Protein AF-D7G2K0-F1 (afdb_monomer_lite)

pLDDT: mean 70.51, std 26.46, range [22.78, 97.12]

Sequence (203 aa):
MRWGLVPSFTKKGDKPDFFRMFNARSETAAEKPSFRRLVGRRHGVVAFTGFYEWKRDEKGERQPYYFHYADDRPLLFAVLYDTWQQGGDAIQGYGNGGGGKAGSSTSSSGGGGIGDGKAVPTTGGRGGHADLAGEGEGGLRGQAALLEREVEEEDRGGSLMFSYAVLTTKAAPRLEWLHERMPVILRGAQDAAAWMRCKGQEV

Organism: Ectocarpus siliculosus (NCBI:txid2880)

Foldseek 3Di:
DAQAADAQPPDAPDDHDSQVGNADEPVCQCPDPRRVVQQQPFKKKKWALWKWAWFQDPVRDTDIWIKHWPVSGTWIFIKGKDKYFHDDPDDDDDDDDDDDDDDDDDDDDDDDDDDQTDIDIDDDDDDDDDDDPDDDGMDTHGDIDMDDDDDPDDDPDGDMDMYIHTYKYADDPVCVNRDRIDTPTQRDDVSNVVRNPRRGPDD

Radius of gyration: 19.79 Å; chains: 1; bounding box: 57×42×52 Å

Structure (mmCIF, N/CA/C/O backbone):
data_AF-D7G2K0-F1
#
_entry.id   AF-D7G2K0-F1
#
loop_
_atom_site.group_PDB
_atom_site.id
_atom_site.type_symbol
_atom_site.label_atom_id
_atom_site.label_alt_id
_atom_site.label_comp_id
_atom_site.label_asym_id
_atom_site.label_entity_id
_atom_site.label_seq_id
_atom_site.pdbx_PDB_ins_code
_atom_site.Cartn_x
_atom_site.Cartn_y
_atom_site.Cartn_z
_atom_site.occupancy
_atom_site.B_iso_or_equiv
_atom_site.auth_seq_id
_atom_site.auth_comp_id
_atom_site.auth_asym_id
_atom_site.auth_atom_id
_atom_site.pdbx_PDB_model_num
ATOM 1 N N . MET A 1 1 ? -13.724 3.395 -0.232 1.00 77.12 1 MET A N 1
ATOM 2 C CA . MET A 1 1 ? -12.679 3.698 0.774 1.00 77.12 1 MET A CA 1
ATOM 3 C C . MET A 1 1 ? -11.714 4.750 0.255 1.00 77.12 1 MET A C 1
ATOM 5 O O . MET A 1 1 ? -11.610 4.924 -0.952 1.00 77.12 1 MET A O 1
ATOM 9 N N . ARG A 1 2 ? -10.999 5.427 1.152 1.00 87.00 2 ARG A N 1
ATOM 10 C CA . ARG A 1 2 ? -9.992 6.447 0.851 1.00 87.00 2 ARG A CA 1
ATOM 11 C C . ARG A 1 2 ? -8.577 5.856 0.884 1.00 87.00 2 ARG A C 1
ATOM 13 O O . ARG A 1 2 ? -8.193 5.255 1.882 1.00 87.00 2 ARG A O 1
ATOM 20 N N . TRP A 1 3 ? -7.788 6.072 -0.168 1.00 90.25 3 TRP A N 1
ATOM 21 C CA . TRP A 1 3 ? -6.349 5.794 -0.131 1.00 90.25 3 TRP A CA 1
ATOM 22 C C . TRP A 1 3 ? -5.627 6.924 0.613 1.00 90.25 3 TRP A C 1
ATOM 24 O O . TRP A 1 3 ? -5.816 8.098 0.286 1.00 90.25 3 TRP A O 1
ATOM 34 N N . GLY A 1 4 ? -4.859 6.568 1.642 1.00 92.31 4 GLY A N 1
ATOM 35 C CA . GLY A 1 4 ? -4.381 7.497 2.663 1.00 92.31 4 GLY A CA 1
ATOM 36 C C . GLY A 1 4 ? -5.098 7.223 3.977 1.00 92.31 4 GLY A C 1
ATOM 37 O O . GLY A 1 4 ? -6.224 7.677 4.171 1.00 92.31 4 GLY A O 1
ATOM 38 N N . LEU A 1 5 ? -4.466 6.446 4.856 1.00 92.44 5 LEU A N 1
ATOM 39 C CA . LEU A 1 5 ? -5.053 6.012 6.120 1.00 92.44 5 LEU A CA 1
ATOM 40 C C . LEU A 1 5 ? -5.333 7.209 7.039 1.00 92.44 5 LEU A C 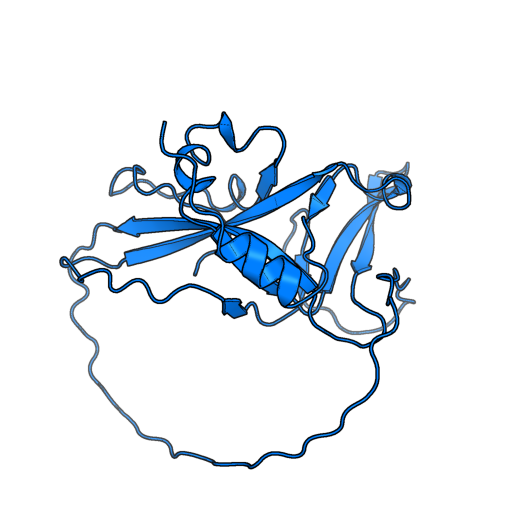1
ATOM 42 O O . LEU A 1 5 ? -4.437 7.996 7.331 1.00 92.44 5 LEU A O 1
ATOM 46 N N . VAL A 1 6 ? -6.551 7.278 7.564 1.00 92.50 6 VAL A N 1
ATOM 47 C CA . VAL A 1 6 ? -6.954 8.167 8.653 1.00 92.50 6 VAL A CA 1
ATOM 48 C C . VAL A 1 6 ? -7.145 7.314 9.901 1.00 92.50 6 VAL A C 1
ATOM 50 O O . VAL A 1 6 ? -8.092 6.528 9.957 1.00 92.50 6 VAL A O 1
ATOM 53 N N . PRO A 1 7 ? -6.271 7.439 10.913 1.00 92.44 7 PRO A N 1
ATOM 54 C CA . PRO A 1 7 ? -6.453 6.705 12.151 1.00 92.44 7 PRO A CA 1
ATOM 55 C C . PRO A 1 7 ? -7.788 7.049 12.816 1.00 92.44 7 PRO A C 1
ATOM 57 O O . PRO A 1 7 ? -8.119 8.224 12.960 1.00 92.44 7 PRO A O 1
ATOM 60 N N . SER A 1 8 ? -8.506 6.045 13.313 1.00 91.25 8 SER A N 1
ATOM 61 C CA . SER A 1 8 ? -9.757 6.191 14.073 1.00 91.25 8 SER A CA 1
ATOM 62 C C . SER A 1 8 ? -9.673 7.147 15.274 1.00 91.25 8 SER A C 1
ATOM 64 O O . SER A 1 8 ? -10.690 7.692 15.691 1.00 91.25 8 SER A O 1
ATOM 66 N N . PHE A 1 9 ? -8.472 7.384 15.815 1.00 90.38 9 PHE A N 1
ATOM 67 C CA . PHE A 1 9 ? -8.223 8.324 16.914 1.00 90.38 9 PHE A CA 1
ATOM 68 C C . PHE A 1 9 ? -7.933 9.768 16.458 1.00 90.38 9 PHE A C 1
ATOM 70 O O . PHE A 1 9 ? -7.666 10.627 17.297 1.00 90.38 9 PHE A O 1
ATOM 77 N N . THR A 1 10 ? -7.953 10.050 15.151 1.00 90.50 10 THR A N 1
ATOM 78 C CA . THR A 1 10 ? -7.872 11.419 14.613 1.00 90.50 10 THR A CA 1
ATOM 79 C C . THR A 1 10 ? -9.010 12.259 15.196 1.00 90.50 10 THR A C 1
ATOM 81 O O . THR A 1 10 ? -10.153 11.794 15.256 1.00 90.50 10 THR A O 1
ATOM 84 N N . LYS A 1 11 ? -8.733 13.486 15.658 1.00 87.19 11 LYS A N 1
ATOM 85 C CA . LYS A 1 11 ? -9.762 14.303 16.314 1.00 87.19 11 LYS A CA 1
ATOM 86 C C . LYS A 1 11 ? -10.817 14.744 15.304 1.00 87.19 11 LYS A C 1
ATOM 88 O O . LYS A 1 11 ? -10.515 15.062 14.155 1.00 87.19 11 LYS A O 1
ATOM 93 N N . LYS A 1 12 ? -12.070 14.807 15.754 1.00 78.56 12 LYS A N 1
ATOM 94 C CA . LYS A 1 12 ? -13.167 15.375 14.963 1.00 78.56 12 LYS A CA 1
ATOM 95 C C . LYS A 1 12 ? -12.861 16.858 14.710 1.00 78.56 12 LYS A C 1
ATOM 97 O O . LYS A 1 12 ? -12.678 17.605 15.665 1.00 78.56 12 LYS A O 1
ATOM 102 N N . GLY A 1 13 ? -12.770 17.254 13.440 1.00 75.25 13 GLY A N 1
ATOM 103 C CA . GLY A 1 13 ? -12.427 18.618 13.014 1.00 75.25 13 GLY A CA 1
ATOM 104 C C . GLY A 1 13 ? -11.010 18.784 12.452 1.00 75.25 13 GLY A C 1
ATOM 105 O O . GLY A 1 13 ? -10.765 19.754 11.734 1.00 75.25 13 GLY A O 1
ATOM 106 N N . ASP A 1 14 ? -10.102 17.832 12.690 1.00 81.75 14 ASP A N 1
ATOM 107 C CA . ASP A 1 14 ? -8.798 17.834 12.022 1.00 81.75 14 ASP A CA 1
ATOM 108 C C . ASP A 1 14 ? -8.985 17.550 10.524 1.00 81.75 14 ASP A C 1
ATOM 110 O O . ASP A 1 14 ? -9.794 16.703 10.136 1.00 81.75 14 ASP A O 1
ATOM 114 N N . LYS A 1 15 ? -8.221 18.240 9.668 1.00 80.88 15 LYS A N 1
ATOM 115 C CA . LYS A 1 15 ? -8.120 17.910 8.239 1.00 80.88 15 LYS A CA 1
ATOM 116 C C . LYS A 1 15 ? -7.078 16.796 8.072 1.00 80.88 15 LYS A C 1
ATOM 118 O O . LYS A 1 15 ? -5.896 17.076 8.276 1.00 80.88 15 LYS A O 1
ATOM 123 N N . PRO A 1 16 ? -7.464 15.556 7.718 1.00 79.75 16 PRO A N 1
ATOM 124 C CA . PRO A 1 16 ? -6.505 14.465 7.607 1.00 79.75 16 P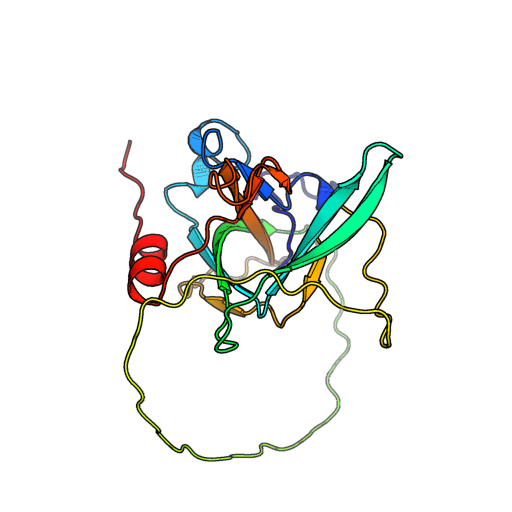RO A CA 1
ATOM 125 C C . PRO A 1 16 ? -5.555 14.677 6.423 1.00 79.75 16 PRO A C 1
ATOM 127 O O . PRO A 1 16 ? -5.984 15.031 5.324 1.00 79.75 16 PRO A O 1
ATOM 130 N N . ASP A 1 17 ? -4.266 14.419 6.637 1.00 79.94 17 ASP A N 1
ATOM 131 C CA . ASP A 1 17 ? -3.256 14.443 5.578 1.00 79.94 17 ASP A CA 1
ATOM 132 C C . ASP A 1 17 ? -3.124 13.056 4.934 1.00 79.94 17 ASP A C 1
ATOM 134 O O . ASP A 1 17 ? -2.347 12.196 5.361 1.00 79.94 17 ASP A O 1
ATOM 138 N N . PHE A 1 18 ? -3.910 12.840 3.882 1.00 76.56 18 PHE A N 1
ATOM 139 C CA . PHE A 1 18 ? -3.951 11.575 3.149 1.00 76.56 18 PHE A CA 1
ATOM 140 C C . PHE A 1 18 ? -2.627 11.253 2.434 1.00 76.56 18 PHE A C 1
ATOM 142 O O . PHE A 1 18 ? -2.297 10.078 2.261 1.00 76.56 18 PHE A O 1
ATOM 149 N N . PHE A 1 19 ? -1.844 12.272 2.060 1.00 73.69 19 PHE A N 1
ATOM 150 C CA . PHE A 1 19 ? -0.580 12.106 1.335 1.00 73.69 19 PHE A CA 1
ATOM 151 C C . PHE A 1 19 ? 0.556 11.622 2.230 1.00 73.69 19 PHE A C 1
ATOM 153 O O . PHE A 1 19 ? 1.543 11.092 1.739 1.00 73.69 19 PHE A O 1
ATOM 160 N N . ARG A 1 20 ? 0.446 11.743 3.552 1.00 78.06 20 ARG A N 1
ATOM 161 C CA . ARG A 1 20 ? 1.465 11.179 4.451 1.00 78.06 20 ARG A CA 1
ATOM 162 C C . ARG A 1 20 ? 1.234 9.713 4.785 1.00 78.06 20 ARG A C 1
ATOM 164 O O . ARG A 1 20 ? 2.132 9.065 5.320 1.00 78.06 20 ARG A O 1
ATOM 171 N N . MET A 1 21 ? 0.042 9.191 4.504 1.00 84.69 21 MET A N 1
ATOM 172 C CA . MET A 1 21 ? -0.414 7.904 5.039 1.00 84.69 21 MET A CA 1
ATOM 173 C C . MET A 1 21 ? -0.948 6.951 3.965 1.00 84.69 21 MET A C 1
ATOM 175 O O . MET A 1 21 ? -1.664 6.005 4.282 1.00 84.69 21 MET A O 1
ATOM 179 N N . PHE A 1 22 ? -0.596 7.164 2.695 1.00 90.12 22 PHE A N 1
ATOM 180 C CA . PHE A 1 22 ? -0.977 6.258 1.604 1.00 90.12 22 PHE A CA 1
ATOM 181 C C . PHE A 1 22 ? -0.178 4.943 1.605 1.00 90.12 22 PHE A C 1
ATOM 183 O O . PHE A 1 22 ? -0.685 3.931 1.118 1.00 90.12 22 PHE A O 1
ATOM 190 N N . ASN A 1 23 ? 1.018 4.931 2.212 1.00 94.38 23 ASN A N 1
ATOM 191 C CA . ASN A 1 23 ? 1.883 3.758 2.353 1.00 94.38 23 ASN A CA 1
ATOM 192 C C . ASN A 1 23 ? 2.266 3.483 3.818 1.00 94.38 23 ASN A C 1
ATOM 194 O O . ASN A 1 23 ? 2.516 4.401 4.601 1.00 94.38 23 ASN A O 1
ATOM 198 N N . ALA A 1 24 ? 2.406 2.204 4.165 1.00 95.19 24 ALA A N 1
ATOM 199 C CA . ALA A 1 24 ? 2.945 1.717 5.432 1.00 95.19 24 ALA A CA 1
ATOM 200 C C . ALA A 1 24 ? 4.147 0.796 5.164 1.00 95.19 24 ALA A C 1
ATOM 202 O O . ALA A 1 24 ? 4.073 -0.113 4.343 1.00 95.19 24 ALA A O 1
ATOM 203 N N . ARG A 1 25 ? 5.284 1.021 5.831 1.00 96.81 25 ARG A N 1
ATOM 204 C CA . ARG A 1 25 ? 6.470 0.153 5.693 1.00 96.81 25 ARG A CA 1
ATOM 205 C C . ARG A 1 25 ? 6.283 -1.100 6.541 1.00 96.81 25 ARG A C 1
ATOM 207 O O . ARG A 1 25 ? 6.126 -0.966 7.753 1.00 96.81 25 ARG A O 1
ATOM 214 N N . SER A 1 26 ? 6.317 -2.284 5.935 1.00 96.19 26 SER A N 1
ATOM 215 C CA . SER A 1 26 ? 6.064 -3.557 6.622 1.00 96.19 26 SER A CA 1
ATOM 216 C C . SER A 1 26 ? 6.999 -3.789 7.811 1.00 96.19 26 SER A C 1
ATOM 218 O O . SER A 1 26 ? 6.580 -4.343 8.817 1.00 96.19 26 SER A O 1
ATOM 220 N N . GLU A 1 27 ? 8.237 -3.302 7.727 1.00 96.38 27 GLU A N 1
ATOM 221 C CA . GLU A 1 27 ? 9.280 -3.445 8.748 1.00 96.38 27 GLU A CA 1
ATOM 222 C C . GLU A 1 27 ? 8.978 -2.649 10.023 1.00 96.38 27 GLU A C 1
ATOM 224 O O . GLU A 1 27 ? 9.419 -3.033 11.093 1.00 96.38 27 GLU A O 1
ATOM 229 N N . THR A 1 28 ? 8.224 -1.547 9.919 1.00 96.38 28 THR A N 1
ATOM 230 C CA . THR A 1 28 ? 7.962 -0.628 11.052 1.00 96.38 28 THR A CA 1
ATOM 231 C C . THR A 1 28 ? 6.474 -0.464 11.358 1.00 96.38 28 THR A C 1
ATOM 233 O O . THR A 1 28 ? 6.089 0.276 12.265 1.00 96.38 28 THR A O 1
ATOM 236 N N . ALA A 1 29 ? 5.596 -1.134 10.605 1.00 95.31 29 ALA A N 1
ATOM 237 C CA . ALA A 1 29 ? 4.150 -1.014 10.768 1.00 95.31 29 ALA A CA 1
ATOM 238 C C . ALA A 1 29 ? 3.694 -1.438 12.174 1.00 95.31 29 ALA A C 1
ATOM 240 O O . ALA A 1 29 ? 2.800 -0.809 12.734 1.00 95.31 29 ALA A O 1
ATOM 241 N N . ALA A 1 30 ? 4.341 -2.446 12.767 1.00 94.94 30 ALA A N 1
ATOM 242 C CA . ALA A 1 30 ? 4.044 -2.926 14.118 1.00 94.94 30 ALA A CA 1
ATOM 243 C C . ALA A 1 30 ? 4.480 -1.958 15.238 1.00 94.94 30 ALA A C 1
ATOM 245 O O . ALA A 1 30 ? 4.040 -2.094 16.376 1.00 94.94 30 ALA A O 1
ATOM 246 N N . GLU A 1 31 ? 5.301 -0.956 14.929 1.00 93.94 31 GLU A N 1
ATOM 247 C CA . GLU A 1 31 ? 5.840 -0.005 15.909 1.00 93.94 31 GLU A CA 1
ATOM 248 C C . GLU A 1 31 ? 5.102 1.338 15.850 1.00 93.94 31 GLU A C 1
ATOM 250 O O . GLU A 1 31 ? 4.836 1.977 16.869 1.00 93.94 31 GLU A O 1
ATOM 255 N N . LYS A 1 32 ? 4.724 1.772 14.642 1.00 94.06 32 LYS A N 1
ATOM 256 C CA . LYS A 1 32 ? 4.117 3.088 14.415 1.00 94.06 32 LYS A CA 1
ATOM 257 C C . LYS A 1 32 ? 2.701 3.167 15.001 1.00 94.06 32 LYS A C 1
ATOM 259 O O . LYS A 1 32 ? 1.855 2.362 14.608 1.00 94.06 32 LYS A O 1
ATOM 264 N N . PRO A 1 33 ? 2.370 4.175 15.836 1.00 92.44 33 PRO A N 1
ATOM 265 C CA . PRO A 1 33 ? 1.049 4.304 16.464 1.00 92.44 33 PRO A CA 1
ATOM 266 C C . PRO A 1 33 ? -0.134 4.225 15.493 1.00 92.44 33 PRO A C 1
ATOM 268 O O . PRO A 1 33 ? -1.145 3.599 15.808 1.00 92.44 33 PRO A O 1
ATOM 271 N N . SER A 1 34 ? 0.016 4.801 14.298 1.00 92.19 34 SER A N 1
ATOM 272 C CA . SER A 1 34 ? -1.014 4.795 13.256 1.00 92.19 34 SER A CA 1
ATOM 273 C C . SER A 1 34 ? -1.326 3.412 12.681 1.00 92.19 34 SER A C 1
ATOM 275 O O . SER A 1 34 ? -2.428 3.209 12.187 1.00 92.19 34 SER A O 1
ATOM 277 N N . PHE A 1 35 ? -0.381 2.468 12.733 1.00 94.19 35 PHE A N 1
ATOM 278 C CA . PHE A 1 35 ? -0.495 1.168 12.064 1.00 94.19 35 PHE A CA 1
ATOM 279 C C . PHE A 1 35 ? -0.478 -0.014 13.035 1.00 94.19 35 PHE A C 1
ATOM 281 O O . PHE A 1 35 ? -1.168 -0.997 12.784 1.00 94.19 35 PHE A O 1
ATOM 288 N N . ARG A 1 36 ? 0.238 0.074 14.165 1.00 94.44 36 ARG A N 1
ATOM 289 C CA . ARG A 1 36 ? 0.508 -1.065 15.062 1.00 94.44 36 ARG A CA 1
ATOM 290 C C . ARG A 1 36 ? -0.740 -1.825 15.503 1.00 94.44 36 ARG A C 1
ATOM 292 O O . ARG A 1 36 ? -0.748 -3.047 15.538 1.00 94.44 36 ARG A O 1
ATOM 299 N N . ARG A 1 37 ? -1.832 -1.104 15.774 1.00 92.81 37 ARG A N 1
ATOM 300 C CA . ARG A 1 37 ? -3.117 -1.693 16.187 1.00 92.81 37 ARG A CA 1
ATOM 301 C C . ARG A 1 37 ? -3.876 -2.392 15.054 1.00 92.81 37 ARG A C 1
ATOM 303 O O . ARG A 1 37 ? -4.806 -3.145 15.321 1.00 92.81 37 ARG A O 1
ATOM 310 N N . LEU A 1 38 ? -3.516 -2.099 13.805 1.00 93.50 38 LEU A N 1
ATOM 311 C CA . LEU A 1 38 ? -4.144 -2.627 12.594 1.00 93.50 38 LEU A CA 1
ATOM 312 C C . LEU A 1 38 ? -3.480 -3.930 12.137 1.00 93.50 38 LEU A C 1
ATOM 314 O O . LEU A 1 38 ? -4.179 -4.795 11.619 1.00 93.50 38 LEU A O 1
ATOM 318 N N . VAL A 1 39 ? -2.172 -4.092 12.389 1.00 92.56 39 VAL A N 1
ATOM 319 C CA . VAL A 1 39 ? -1.342 -5.246 11.966 1.00 92.56 39 VAL A CA 1
ATOM 320 C C . VAL A 1 39 ? -1.878 -6.601 12.449 1.00 92.56 39 VAL A C 1
ATOM 322 O O . VAL A 1 39 ? -1.574 -7.630 11.867 1.00 92.56 39 VAL A O 1
ATOM 325 N N . GLY A 1 40 ? -2.673 -6.631 13.518 1.00 89.44 40 GLY A N 1
ATOM 326 C CA . GLY A 1 40 ? -3.301 -7.867 13.992 1.00 89.44 40 GLY A CA 1
ATOM 327 C C . GLY A 1 40 ? -4.787 -7.998 13.661 1.00 89.44 40 GLY A C 1
ATOM 328 O O . GLY A 1 40 ? -5.419 -8.947 14.107 1.00 89.44 40 GLY A O 1
ATOM 329 N N . ARG A 1 41 ? -5.429 -7.011 13.030 1.00 87.56 41 ARG A N 1
ATOM 330 C CA . ARG A 1 41 ? -6.907 -6.947 13.054 1.00 87.56 41 ARG A CA 1
ATOM 331 C C . ARG A 1 41 ? -7.560 -6.412 11.792 1.00 87.56 41 ARG A C 1
ATOM 333 O O . ARG A 1 41 ? -8.706 -6.759 11.525 1.00 87.56 41 ARG A O 1
ATOM 340 N N . ARG A 1 42 ? -6.891 -5.536 11.048 1.00 91.88 42 ARG A N 1
ATOM 341 C CA . ARG A 1 42 ? -7.513 -4.749 9.977 1.00 91.88 42 ARG A CA 1
ATOM 342 C C . ARG A 1 42 ? -6.709 -4.878 8.684 1.00 91.88 42 ARG A C 1
ATOM 344 O O . ARG A 1 42 ? -6.089 -3.927 8.210 1.00 91.88 42 ARG A O 1
ATOM 351 N N . HIS A 1 43 ? -6.698 -6.095 8.149 1.00 93.44 43 HIS A N 1
ATOM 352 C CA . HIS A 1 43 ? -6.057 -6.443 6.881 1.00 93.44 43 HIS A CA 1
ATOM 353 C C . HIS A 1 43 ? -7.063 -6.405 5.738 1.00 93.44 43 HIS A C 1
ATOM 355 O O . HIS A 1 43 ? -8.153 -6.958 5.856 1.00 93.44 43 HIS A O 1
ATOM 361 N N . GLY A 1 44 ? -6.679 -5.792 4.624 1.00 92.56 44 GLY A N 1
ATOM 362 C CA . GLY A 1 44 ? -7.461 -5.798 3.392 1.00 92.56 44 GLY A CA 1
ATOM 363 C C . GLY A 1 44 ? -6.602 -6.142 2.183 1.00 92.56 44 GLY A C 1
ATOM 364 O O . GLY A 1 44 ? -5.369 -6.161 2.266 1.00 92.56 44 GLY A O 1
ATOM 365 N N . VAL A 1 45 ? -7.262 -6.382 1.053 1.00 94.31 45 VAL A N 1
ATOM 366 C CA . VAL A 1 45 ? -6.612 -6.587 -0.246 1.00 94.31 45 VAL A CA 1
ATOM 367 C C . VAL A 1 45 ? -7.209 -5.627 -1.254 1.00 94.31 45 VAL A C 1
ATOM 369 O O . VAL A 1 45 ? -8.413 -5.681 -1.489 1.00 94.31 45 VAL A O 1
ATOM 372 N N . VAL A 1 46 ? -6.381 -4.779 -1.863 1.00 92.56 46 VAL A N 1
ATOM 373 C CA . VAL A 1 46 ? -6.819 -3.903 -2.959 1.00 92.56 46 VAL A CA 1
ATOM 374 C C . VAL A 1 46 ? -6.310 -4.455 -4.282 1.00 92.56 46 VAL A C 1
ATOM 376 O O . VAL A 1 46 ? -5.115 -4.709 -4.429 1.00 92.56 46 VAL A O 1
ATOM 379 N N . ALA A 1 47 ? -7.212 -4.633 -5.242 1.00 92.38 47 ALA A N 1
ATOM 380 C CA . ALA A 1 47 ? -6.868 -5.035 -6.599 1.00 92.38 47 ALA A CA 1
ATOM 381 C C . ALA A 1 47 ? -6.537 -3.817 -7.478 1.00 92.38 47 ALA A C 1
ATOM 383 O O . ALA A 1 47 ? -7.280 -2.843 -7.477 1.00 92.38 47 ALA A O 1
ATOM 384 N N . PHE A 1 48 ? -5.466 -3.882 -8.267 1.00 88.06 48 PHE A N 1
ATOM 385 C CA . PHE A 1 48 ? -5.109 -2.876 -9.273 1.00 88.06 48 PHE A CA 1
ATOM 386 C C . PHE A 1 48 ? -4.775 -3.553 -10.597 1.00 88.06 48 PHE A C 1
ATOM 388 O O . PHE A 1 48 ? -4.141 -4.601 -10.603 1.00 88.06 48 PHE A O 1
ATOM 395 N N . THR A 1 49 ? -5.128 -2.950 -11.734 1.00 90.31 49 THR A N 1
ATOM 396 C CA . THR A 1 49 ? -4.683 -3.472 -13.042 1.00 90.31 49 THR A CA 1
ATOM 397 C C . THR A 1 49 ? -3.186 -3.242 -13.255 1.00 90.31 49 THR A C 1
ATOM 399 O O . THR A 1 49 ? -2.517 -4.041 -13.896 1.00 90.31 49 THR A O 1
ATOM 402 N N . GLY A 1 50 ? -2.637 -2.181 -12.657 1.00 89.75 50 GLY A N 1
ATOM 403 C CA . GLY A 1 50 ? -1.202 -1.935 -12.612 1.00 89.75 50 GLY A CA 1
ATOM 404 C C . GLY A 1 50 ? -0.842 -0.679 -11.823 1.00 89.75 50 GLY A C 1
ATOM 405 O O . GLY A 1 50 ? -1.716 0.064 -11.371 1.00 89.75 50 GLY A O 1
ATOM 406 N N . PHE A 1 51 ? 0.453 -0.415 -11.682 1.00 90.62 51 PHE A N 1
ATOM 407 C CA . PHE A 1 51 ? 0.963 0.800 -11.045 1.00 90.62 51 PHE A CA 1
ATOM 408 C C . PHE A 1 51 ? 2.150 1.374 -11.806 1.00 90.62 51 PHE A C 1
ATOM 410 O O . PHE A 1 51 ? 2.888 0.648 -12.470 1.00 90.62 51 PHE A O 1
ATOM 417 N N . TYR A 1 52 ? 2.328 2.684 -11.699 1.00 91.44 52 TYR A N 1
ATOM 418 C CA . TYR A 1 52 ? 3.498 3.383 -12.196 1.00 91.44 52 TYR A CA 1
ATOM 419 C C . TYR A 1 52 ? 4.537 3.543 -11.089 1.00 91.44 52 TYR A C 1
ATOM 421 O O . TYR A 1 52 ? 4.188 3.810 -9.939 1.00 91.44 52 TYR A O 1
ATOM 429 N N . GLU A 1 53 ? 5.806 3.445 -11.463 1.00 91.75 53 GLU A N 1
ATOM 430 C CA . GLU A 1 53 ? 6.944 3.854 -10.645 1.00 91.75 53 GLU A CA 1
ATOM 431 C C . GLU A 1 53 ? 7.896 4.709 -11.486 1.00 91.75 53 GLU A C 1
ATOM 433 O O . GLU A 1 53 ? 8.074 4.455 -12.678 1.00 91.75 53 GLU A O 1
ATOM 438 N N . TRP A 1 54 ? 8.493 5.740 -10.894 1.00 92.06 54 TRP A N 1
ATOM 439 C CA . TRP A 1 54 ? 9.322 6.698 -11.622 1.00 92.06 54 TRP A CA 1
ATOM 440 C C . TRP A 1 54 ? 10.788 6.494 -11.277 1.00 92.06 54 TRP A C 1
ATOM 442 O O . TRP A 1 54 ? 11.203 6.710 -10.142 1.00 92.06 54 TRP A O 1
ATOM 452 N N . LYS A 1 55 ? 11.598 6.190 -12.290 1.00 91.38 55 LYS A N 1
ATOM 453 C CA . LYS A 1 55 ? 13.049 6.297 -12.174 1.00 91.38 55 LYS A CA 1
ATOM 454 C C . LYS A 1 55 ? 13.440 7.760 -12.295 1.00 91.38 55 LYS A C 1
ATOM 456 O O . LYS A 1 55 ? 13.054 8.402 -13.270 1.00 91.38 55 LYS A O 1
ATOM 461 N N . ARG A 1 56 ? 14.237 8.265 -11.358 1.00 87.81 56 ARG A N 1
ATOM 4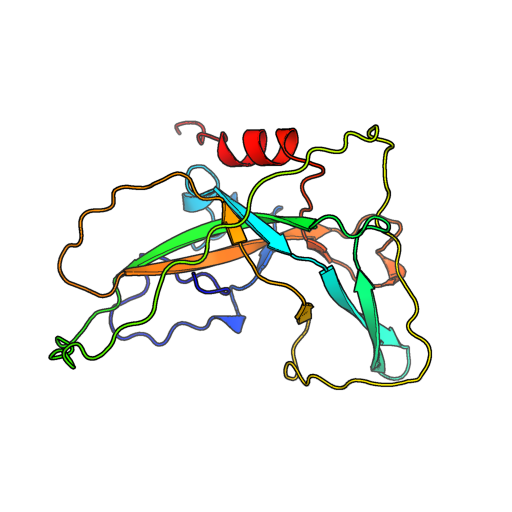62 C CA . ARG A 1 56 ? 14.989 9.507 -11.569 1.00 87.81 56 ARG A CA 1
ATOM 463 C C . ARG A 1 56 ? 16.325 9.154 -12.208 1.00 87.81 56 ARG A C 1
ATOM 465 O O . ARG A 1 56 ? 17.008 8.254 -11.719 1.00 87.81 56 ARG A O 1
ATOM 472 N N . ASP A 1 57 ? 16.659 9.790 -13.322 1.00 84.38 57 ASP A N 1
ATOM 473 C CA . ASP A 1 57 ? 17.988 9.654 -13.915 1.00 84.38 57 ASP A CA 1
ATOM 474 C C . ASP A 1 57 ? 19.015 10.576 -13.229 1.00 84.38 57 ASP A C 1
ATOM 476 O O . ASP A 1 57 ? 18.689 11.321 -12.303 1.00 84.38 57 ASP A O 1
ATOM 480 N N . GLU A 1 58 ? 20.275 10.518 -13.669 1.00 86.06 58 GLU A N 1
ATOM 481 C CA . GLU A 1 58 ? 21.374 11.331 -13.120 1.00 86.06 58 GLU A CA 1
ATOM 482 C C . GLU A 1 58 ? 21.146 12.844 -13.267 1.00 86.06 58 GLU A C 1
ATOM 484 O O . GLU A 1 58 ? 21.736 13.633 -12.532 1.00 86.06 58 GLU A O 1
ATOM 489 N N . LYS A 1 59 ? 20.286 13.256 -14.205 1.00 87.81 59 LYS A N 1
ATOM 490 C CA . LYS A 1 59 ? 19.925 14.656 -14.454 1.00 87.81 59 LYS A CA 1
ATOM 491 C C . LYS A 1 59 ? 18.693 15.085 -13.654 1.00 87.81 59 LYS A C 1
ATOM 493 O O . LYS A 1 59 ? 18.339 16.259 -13.676 1.00 87.81 59 LYS A O 1
ATOM 498 N N . GLY A 1 60 ? 18.070 14.159 -12.924 1.00 85.50 60 GLY A N 1
ATOM 499 C CA . GLY A 1 60 ? 16.856 14.386 -12.146 1.00 85.50 60 GLY A CA 1
ATOM 500 C C . GLY A 1 60 ? 15.562 14.223 -12.944 1.00 85.50 60 GLY A C 1
ATOM 501 O O . GLY A 1 60 ? 14.485 14.417 -12.377 1.00 85.50 60 GLY A O 1
ATOM 502 N N . GLU A 1 61 ? 15.638 13.829 -14.217 1.00 89.62 61 GLU A N 1
ATOM 503 C CA . GLU A 1 61 ? 14.466 13.618 -15.062 1.00 89.62 61 GLU A CA 1
ATOM 504 C C . GLU A 1 61 ? 13.717 12.351 -14.644 1.00 89.62 61 GLU A C 1
ATOM 506 O O . GLU A 1 61 ? 14.313 11.327 -14.294 1.00 89.62 61 GLU A O 1
ATOM 511 N N . ARG A 1 62 ? 12.380 12.412 -14.673 1.00 90.75 62 ARG A N 1
ATOM 512 C CA . ARG A 1 62 ? 11.506 11.325 -14.212 1.00 90.75 62 ARG A CA 1
ATOM 513 C C . ARG A 1 62 ? 11.023 10.472 -15.386 1.00 90.75 62 ARG A C 1
ATOM 515 O O . ARG A 1 62 ? 10.144 10.885 -16.135 1.00 90.75 62 ARG A O 1
ATOM 522 N N . GLN A 1 63 ? 11.507 9.237 -15.480 1.00 91.38 63 GLN A N 1
ATOM 523 C CA . GLN A 1 63 ? 11.006 8.234 -16.423 1.00 91.38 63 GLN A CA 1
ATOM 524 C C . GLN A 1 63 ? 9.975 7.313 -15.743 1.00 91.38 63 GLN A C 1
ATOM 526 O O . GLN A 1 63 ? 10.356 6.558 -14.844 1.00 91.38 63 GLN A O 1
ATOM 531 N N . PRO A 1 64 ? 8.696 7.306 -16.167 1.00 92.94 64 PRO A N 1
ATOM 532 C CA . PRO A 1 64 ? 7.704 6.368 -15.650 1.00 92.94 64 PRO A CA 1
ATOM 533 C C . PRO A 1 64 ? 7.900 4.953 -16.214 1.00 92.94 64 PRO A C 1
ATOM 535 O O . PRO A 1 64 ? 8.197 4.770 -17.397 1.00 92.94 64 PRO A O 1
ATOM 538 N N . TYR A 1 65 ? 7.655 3.957 -15.367 1.00 92.38 65 TYR A N 1
ATOM 539 C CA . TYR A 1 65 ? 7.578 2.534 -15.686 1.00 92.38 65 TYR A CA 1
ATOM 540 C C . TYR A 1 65 ? 6.234 1.998 -15.213 1.00 92.38 65 TYR A C 1
ATOM 542 O O . TYR A 1 65 ? 5.875 2.192 -14.056 1.00 92.38 65 TYR A O 1
ATOM 550 N N . TYR A 1 66 ? 5.502 1.319 -16.095 1.00 93.12 66 TYR A N 1
ATOM 551 C CA . TYR A 1 66 ? 4.234 0.685 -15.749 1.00 93.12 66 TYR A CA 1
ATOM 552 C C . TYR A 1 66 ? 4.441 -0.797 -15.430 1.00 93.12 66 TYR A C 1
ATOM 554 O O . TYR A 1 66 ? 5.070 -1.525 -16.201 1.00 93.12 66 TYR A O 1
ATOM 562 N N . PHE A 1 67 ? 3.901 -1.234 -14.296 1.00 91.31 67 PHE A N 1
ATOM 563 C CA . PHE A 1 67 ? 3.925 -2.613 -13.830 1.00 91.31 67 PHE A CA 1
ATOM 564 C C . PHE A 1 67 ? 2.533 -3.212 -13.881 1.00 91.31 67 PHE A C 1
ATOM 566 O O . PHE A 1 67 ? 1.610 -2.711 -13.241 1.00 91.31 67 PHE A O 1
ATOM 573 N N . HIS A 1 68 ? 2.426 -4.337 -14.573 1.00 92.12 68 HIS A N 1
ATOM 574 C CA . HIS A 1 68 ? 1.244 -5.184 -14.619 1.00 92.12 68 HIS A CA 1
ATOM 575 C C . HIS A 1 68 ? 1.678 -6.644 -14.815 1.00 92.12 68 HIS A C 1
ATOM 577 O O . HIS A 1 68 ? 2.862 -6.941 -15.036 1.00 92.12 68 HIS A O 1
ATOM 583 N N . TYR A 1 69 ? 0.741 -7.577 -14.674 1.00 89.94 69 TYR A N 1
ATOM 584 C CA . TYR A 1 69 ? 0.982 -8.941 -15.128 1.00 89.94 69 TYR A CA 1
ATOM 585 C C . TYR A 1 69 ? 0.822 -9.023 -16.649 1.00 89.94 69 TYR A C 1
ATOM 587 O O . TYR A 1 69 ? -0.021 -8.345 -17.224 1.00 89.94 69 TYR A O 1
ATOM 595 N N . ALA A 1 70 ? 1.626 -9.870 -17.296 1.00 90.81 70 ALA A N 1
ATOM 596 C CA . ALA A 1 70 ? 1.594 -10.049 -18.750 1.00 90.81 70 ALA A CA 1
ATOM 597 C C . ALA A 1 70 ? 0.279 -10.666 -19.268 1.00 90.81 70 ALA A C 1
ATOM 599 O O . ALA A 1 70 ? -0.005 -10.573 -20.455 1.00 90.81 70 ALA A O 1
ATOM 600 N N . ASP A 1 71 ? -0.489 -11.309 -18.387 1.00 90.25 71 ASP A N 1
ATOM 601 C CA . ASP A 1 71 ? -1.809 -11.887 -18.655 1.00 90.25 71 ASP A CA 1
ATOM 602 C C . ASP A 1 71 ? -2.964 -10.952 -18.241 1.00 90.25 71 ASP A C 1
ATOM 604 O O . ASP A 1 71 ? -4.109 -11.390 -18.161 1.00 90.25 71 ASP A O 1
ATOM 608 N N . ASP A 1 72 ? -2.662 -9.686 -17.931 1.00 88.12 72 ASP A N 1
ATOM 609 C CA . ASP A 1 72 ? -3.602 -8.631 -17.527 1.00 88.12 72 ASP A CA 1
ATOM 610 C C . ASP A 1 72 ? -4.455 -8.930 -16.284 1.00 88.12 72 ASP A C 1
ATOM 612 O O . ASP A 1 72 ? -5.376 -8.175 -15.948 1.00 88.12 72 ASP A O 1
ATOM 616 N N . ARG A 1 73 ? -4.131 -9.986 -15.528 1.00 90.38 73 ARG A N 1
ATOM 617 C CA . ARG A 1 73 ? -4.785 -10.229 -14.240 1.00 90.38 73 ARG A CA 1
ATOM 618 C C . ARG A 1 73 ? -4.446 -9.099 -13.252 1.00 90.38 73 ARG A C 1
ATOM 620 O O . ARG A 1 73 ? -3.355 -8.523 -13.315 1.00 90.38 73 ARG A O 1
ATOM 627 N N . PRO A 1 74 ? -5.328 -8.799 -12.285 1.00 90.75 74 PRO A N 1
ATOM 628 C CA . PRO A 1 74 ? -5.065 -7.745 -11.317 1.00 90.75 74 PRO A CA 1
ATOM 629 C C . PRO A 1 74 ? -3.899 -8.096 -10.384 1.00 90.75 74 PRO A C 1
ATOM 631 O O . PRO A 1 74 ? -3.742 -9.228 -9.923 1.00 90.75 74 PRO A O 1
ATOM 634 N N . LEU A 1 75 ? -3.110 -7.082 -10.045 1.00 93.19 75 LEU A N 1
ATOM 635 C CA . LEU A 1 75 ? -2.203 -7.088 -8.908 1.00 93.19 75 LEU A CA 1
ATOM 636 C C . LEU A 1 75 ? -3.014 -6.974 -7.617 1.00 93.19 75 LEU A C 1
ATOM 638 O O . LEU A 1 75 ? -3.857 -6.091 -7.489 1.00 93.19 75 LEU A O 1
ATOM 642 N N . LEU A 1 76 ? -2.723 -7.828 -6.641 1.00 95.25 76 LEU A N 1
ATOM 643 C CA . LEU A 1 76 ? -3.372 -7.804 -5.333 1.00 95.25 76 LEU A CA 1
ATOM 644 C C . LEU A 1 76 ? -2.409 -7.217 -4.303 1.00 95.25 76 LEU A C 1
ATOM 646 O O . LEU A 1 76 ? -1.386 -7.824 -3.999 1.00 95.25 76 LEU A O 1
ATOM 650 N N . PHE A 1 77 ? -2.702 -6.031 -3.781 1.00 95.56 77 PHE A N 1
ATOM 651 C CA . PHE A 1 77 ? -1.853 -5.357 -2.799 1.00 95.56 77 PHE A CA 1
ATOM 652 C C . PHE A 1 77 ? -2.352 -5.629 -1.385 1.00 95.56 77 PHE A C 1
ATOM 654 O O . PHE A 1 77 ? -3.536 -5.448 -1.092 1.00 95.56 77 PHE A O 1
ATOM 661 N N . ALA A 1 78 ? -1.438 -6.012 -0.496 1.00 96.38 78 ALA A N 1
ATOM 662 C CA . ALA A 1 78 ? -1.721 -6.081 0.930 1.00 96.38 78 ALA A CA 1
ATOM 663 C C . ALA A 1 78 ? -1.876 -4.664 1.499 1.00 96.38 78 ALA A C 1
ATOM 665 O O . ALA A 1 78 ? -1.002 -3.810 1.313 1.00 96.38 78 ALA A O 1
ATOM 666 N N . VAL A 1 79 ? -2.976 -4.408 2.207 1.00 95.94 79 VAL A N 1
ATOM 667 C CA . VAL A 1 79 ? -3.235 -3.115 2.851 1.00 95.94 79 VAL A CA 1
ATOM 668 C C . VAL A 1 79 ? -3.596 -3.279 4.321 1.00 95.94 79 VAL A C 1
ATOM 670 O O . VAL A 1 79 ? -4.142 -4.305 4.735 1.00 95.94 79 VAL A O 1
ATOM 673 N N . LEU A 1 80 ? -3.323 -2.232 5.097 1.00 95.00 80 LEU A N 1
ATOM 674 C CA . LEU A 1 80 ? -3.930 -2.017 6.408 1.00 95.00 80 LEU A CA 1
ATOM 675 C C . LEU A 1 80 ? -5.043 -0.987 6.252 1.00 95.00 80 LEU A C 1
ATOM 677 O O . LEU A 1 80 ? -4.834 0.028 5.584 1.00 95.00 80 LEU A O 1
ATOM 681 N N . TYR A 1 81 ? -6.197 -1.230 6.862 1.00 93.56 81 TYR A N 1
ATOM 682 C CA . TYR A 1 81 ? -7.335 -0.315 6.791 1.00 93.56 81 TYR A CA 1
ATOM 683 C C . TYR A 1 81 ? -7.811 0.113 8.174 1.00 93.56 81 TYR A C 1
ATOM 685 O O . TYR A 1 81 ? -7.482 -0.504 9.184 1.00 93.56 81 TYR A O 1
ATOM 693 N N . ASP A 1 82 ? -8.582 1.188 8.224 1.00 92.38 82 ASP A N 1
ATOM 694 C CA . ASP A 1 82 ? -9.165 1.700 9.453 1.00 92.38 82 ASP A CA 1
ATOM 695 C C . ASP A 1 82 ? -10.437 2.500 9.176 1.00 92.38 82 ASP A C 1
ATOM 697 O O . ASP A 1 82 ? -10.664 2.966 8.053 1.00 92.38 82 ASP A O 1
ATOM 701 N N . THR A 1 83 ? -11.254 2.659 10.214 1.00 90.75 83 THR A N 1
ATOM 702 C CA . THR A 1 83 ? -12.520 3.389 10.163 1.00 90.75 83 THR A CA 1
ATOM 703 C C . THR A 1 83 ? -12.455 4.625 11.051 1.00 90.75 83 THR A C 1
ATOM 705 O O . THR A 1 83 ? -12.073 4.563 12.218 1.00 90.75 83 THR A O 1
ATOM 708 N N . TRP A 1 84 ? -12.817 5.781 10.499 1.00 88.31 84 TRP A N 1
ATOM 709 C CA . TRP A 1 84 ? -12.845 7.049 11.219 1.00 88.31 84 TRP A CA 1
ATOM 710 C C . TRP A 1 84 ? -14.224 7.689 11.106 1.00 88.31 84 TRP A C 1
ATOM 712 O O . TRP A 1 84 ? -14.749 7.862 10.010 1.00 88.31 84 TRP A O 1
ATOM 722 N N . G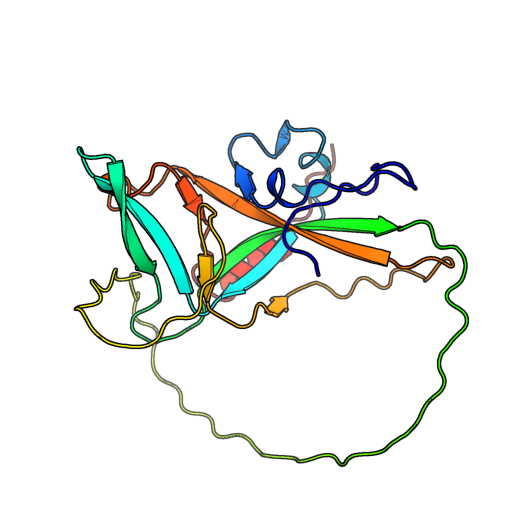LN A 1 85 ? -14.820 8.053 12.240 1.00 83.94 85 GLN A N 1
ATOM 723 C CA . GLN A 1 85 ? -16.078 8.793 12.251 1.00 83.94 85 GLN A CA 1
ATOM 724 C C . GLN A 1 85 ? -15.796 10.273 12.026 1.00 83.94 85 GLN A C 1
ATOM 726 O O . GLN A 1 85 ? -15.329 10.971 12.933 1.00 83.94 85 GLN A O 1
ATOM 731 N N . GLN A 1 86 ? -16.120 10.755 10.829 1.00 71.19 86 GLN A N 1
ATOM 732 C CA . GLN A 1 86 ? -16.108 12.180 10.559 1.00 71.19 86 GLN A CA 1
ATOM 733 C C . GLN A 1 86 ? -17.235 12.817 11.380 1.00 71.19 86 GLN A C 1
ATOM 735 O O . GLN A 1 86 ? -18.391 12.404 11.293 1.00 71.19 86 GLN A O 1
ATOM 740 N N . GLY A 1 87 ? -16.906 13.796 12.227 1.00 63.59 87 GLY A N 1
ATOM 741 C CA . GLY A 1 87 ? -17.942 14.621 12.847 1.00 63.59 87 GLY A CA 1
ATOM 742 C C . GLY A 1 87 ? -18.745 15.305 11.742 1.00 63.59 87 GLY A C 1
ATOM 743 O O . GLY A 1 87 ? -18.145 15.932 10.872 1.00 63.59 87 GLY A O 1
ATOM 744 N N . GLY A 1 88 ? -20.065 15.144 11.749 1.00 54.59 88 GLY A N 1
ATOM 745 C CA . GLY A 1 88 ? -20.958 15.849 10.839 1.00 54.59 88 GLY A CA 1
ATOM 746 C C . GLY A 1 88 ? -21.865 16.787 11.619 1.00 54.59 88 GLY A C 1
ATOM 747 O O . GLY A 1 88 ? -22.520 16.346 12.561 1.00 54.59 88 GLY A O 1
ATOM 748 N N . ASP A 1 89 ? -21.944 18.045 11.186 1.00 50.38 89 ASP A N 1
ATOM 749 C CA . ASP A 1 89 ? -23.251 18.697 11.154 1.00 50.38 89 ASP A CA 1
ATOM 750 C C . ASP A 1 89 ? -24.104 17.901 10.159 1.00 50.38 89 ASP A C 1
ATOM 752 O O . ASP A 1 89 ? -23.631 17.532 9.079 1.00 50.38 89 ASP A O 1
ATOM 756 N N . ALA A 1 90 ? -25.327 17.559 10.556 1.00 37.03 90 ALA A N 1
ATOM 757 C CA . ALA A 1 90 ? -26.234 16.747 9.759 1.00 37.03 90 ALA A CA 1
ATOM 758 C C . ALA A 1 90 ? -26.378 17.323 8.339 1.00 37.03 90 ALA A C 1
ATOM 760 O O . ALA A 1 90 ? -26.847 18.446 8.158 1.00 37.03 90 ALA A O 1
ATOM 761 N N . ILE A 1 91 ? -26.003 16.549 7.317 1.00 42.22 91 ILE A N 1
ATOM 762 C CA . ILE A 1 91 ? -26.348 16.885 5.936 1.00 42.22 91 ILE A CA 1
ATOM 763 C C . ILE A 1 91 ? -27.850 16.639 5.791 1.00 42.22 91 ILE A C 1
ATOM 765 O O . ILE A 1 91 ? -28.304 15.496 5.739 1.00 42.22 91 ILE A O 1
ATOM 769 N N . GLN A 1 92 ? -28.627 17.721 5.754 1.00 31.83 92 GLN A N 1
ATOM 770 C CA . GLN A 1 92 ? -30.036 17.682 5.388 1.00 31.83 92 GLN A CA 1
ATOM 771 C C . GLN A 1 92 ? -30.156 17.159 3.952 1.00 31.83 92 GLN A C 1
ATOM 773 O O . GLN A 1 92 ? -29.549 17.696 3.026 1.00 31.83 92 GLN A O 1
ATOM 778 N N . GLY A 1 93 ? -30.877 16.047 3.803 1.00 32.00 93 GLY A N 1
ATOM 779 C CA . GLY A 1 93 ? -30.918 15.256 2.581 1.00 32.00 93 GLY A CA 1
ATOM 780 C C . GLY A 1 93 ? -31.398 16.031 1.355 1.00 32.00 93 GLY A C 1
ATOM 781 O O . GLY A 1 93 ? -32.404 16.735 1.400 1.00 32.00 93 GLY A O 1
ATOM 782 N N . TYR A 1 94 ? -30.719 15.815 0.231 1.00 33.97 94 TYR A N 1
ATOM 783 C CA . TYR A 1 94 ? -31.307 16.036 -1.084 1.00 33.97 94 TYR A CA 1
ATOM 784 C C . TYR A 1 94 ? -31.986 14.736 -1.514 1.00 33.97 94 TYR A C 1
ATOM 786 O O . TYR A 1 94 ? -31.339 13.710 -1.720 1.00 33.97 94 TYR A O 1
ATOM 794 N N . GLY A 1 95 ? -33.317 14.774 -1.557 1.00 30.73 95 GLY A N 1
ATOM 795 C CA . GLY A 1 95 ? -34.170 13.650 -1.915 1.00 30.73 95 GLY A CA 1
ATOM 796 C C . GLY A 1 95 ? -34.049 13.229 -3.383 1.00 30.73 95 GLY A C 1
ATOM 797 O O . GLY A 1 95 ? -34.033 14.055 -4.286 1.00 30.73 95 GLY A O 1
ATOM 798 N N . ASN A 1 96 ? -33.976 11.909 -3.551 1.00 32.72 96 ASN A N 1
ATOM 799 C CA . ASN A 1 96 ? -34.571 11.035 -4.566 1.00 32.72 96 ASN A CA 1
ATOM 800 C C . ASN A 1 96 ? -35.088 11.645 -5.894 1.00 32.72 96 ASN A C 1
ATOM 802 O O . ASN A 1 96 ? -36.035 12.429 -5.903 1.00 32.72 96 ASN A O 1
ATOM 806 N N . GLY A 1 97 ? -34.587 11.126 -7.024 1.00 26.19 97 GLY A N 1
ATOM 807 C CA . GLY A 1 97 ? -35.203 11.318 -8.340 1.00 26.19 97 GLY A CA 1
ATOM 808 C C . GLY A 1 97 ? -34.541 10.533 -9.483 1.00 26.19 97 GLY A C 1
ATOM 809 O O . GLY A 1 97 ? -33.616 11.036 -10.107 1.00 26.19 97 GLY A O 1
ATOM 810 N N . GLY A 1 98 ? -35.085 9.349 -9.801 1.00 26.03 98 GLY A N 1
ATOM 811 C CA . GLY A 1 98 ? -34.900 8.622 -11.077 1.00 26.03 98 GLY A CA 1
ATOM 812 C C . GLY A 1 98 ? -33.776 7.574 -11.053 1.00 26.03 98 GLY A C 1
ATOM 813 O O . GLY A 1 98 ? -32.635 7.896 -10.774 1.00 26.03 98 GLY A O 1
ATOM 814 N N . GLY A 1 99 ? -33.984 6.276 -11.293 1.00 25.52 99 GLY A N 1
ATOM 815 C CA . GLY A 1 99 ? -34.917 5.624 -12.212 1.00 25.52 99 GLY A CA 1
ATOM 816 C C . GLY A 1 99 ? -34.137 5.115 -13.433 1.00 25.52 99 GLY A C 1
ATOM 817 O O . GLY A 1 99 ? -33.975 5.859 -14.391 1.00 25.52 99 GLY A O 1
ATOM 818 N N . GLY A 1 100 ? -33.636 3.869 -13.413 1.00 24.83 100 GLY A N 1
ATOM 819 C CA . GLY A 1 100 ? -32.840 3.342 -14.535 1.00 24.83 100 GLY A CA 1
ATOM 820 C C . GLY A 1 100 ? -32.367 1.887 -14.413 1.00 24.83 100 GLY A C 1
ATOM 821 O O . GLY A 1 100 ? -31.251 1.635 -13.994 1.00 24.83 100 GLY A O 1
ATOM 822 N N . LYS A 1 101 ? -33.265 0.969 -14.795 1.00 26.39 101 LYS A N 1
ATOM 823 C CA . LYS A 1 101 ? -33.146 -0.438 -15.247 1.00 26.39 101 LYS A CA 1
ATOM 824 C C . LYS A 1 101 ? -31.869 -1.277 -15.021 1.00 26.39 101 LYS A C 1
ATOM 826 O O . LYS A 1 101 ? -30.777 -0.971 -15.483 1.00 26.39 101 LYS A O 1
ATOM 831 N N . ALA A 1 102 ? -32.145 -2.479 -14.506 1.00 26.39 102 ALA A N 1
ATOM 832 C CA . ALA A 1 102 ? -31.338 -3.692 -14.561 1.00 26.39 102 ALA A CA 1
ATOM 833 C C . ALA A 1 102 ? -31.026 -4.159 -15.998 1.00 26.39 102 ALA A C 1
ATOM 835 O O . ALA A 1 102 ? -31.895 -4.134 -16.872 1.00 26.39 102 ALA A O 1
ATOM 836 N N . GLY A 1 103 ? -29.805 -4.661 -16.195 1.00 25.39 103 GLY A N 1
ATOM 837 C CA . GLY A 1 103 ? -29.360 -5.370 -17.391 1.00 25.39 103 GLY A CA 1
ATOM 838 C C . GLY A 1 103 ? -28.513 -6.578 -16.997 1.00 25.39 103 GLY A C 1
ATOM 839 O O . GLY A 1 103 ? -27.364 -6.437 -16.595 1.00 25.39 103 GLY A O 1
ATOM 840 N N . SER A 1 104 ? -29.113 -7.761 -17.085 1.00 26.00 104 SER A N 1
ATOM 841 C CA . SER A 1 104 ? -28.471 -9.068 -16.956 1.00 26.00 104 SER A CA 1
ATOM 842 C C . SER A 1 104 ? -27.508 -9.335 -18.115 1.00 26.00 104 SER A C 1
ATOM 844 O O . SER A 1 104 ? -27.882 -9.116 -19.266 1.00 26.00 104 SER A O 1
ATOM 846 N N . SER A 1 105 ? -26.350 -9.942 -17.858 1.00 25.94 105 SER A N 1
ATOM 847 C CA . SER A 1 105 ? -25.755 -10.858 -18.837 1.00 25.94 105 SER A CA 1
ATOM 848 C C . SER A 1 105 ? -24.938 -11.952 -18.156 1.00 25.94 105 SER A C 1
ATOM 850 O O . SER A 1 105 ? -24.301 -11.760 -17.124 1.00 25.94 105 SER A O 1
ATOM 852 N N . THR A 1 106 ? -25.104 -13.137 -18.722 1.00 23.39 106 THR A N 1
ATOM 853 C CA . THR A 1 106 ? -24.741 -14.464 -18.245 1.00 23.39 106 THR A CA 1
ATOM 854 C C . THR A 1 106 ? -23.292 -14.843 -18.544 1.00 23.39 106 THR A C 1
ATOM 856 O O . THR A 1 106 ? -22.673 -14.364 -19.486 1.00 23.39 106 THR A O 1
ATOM 859 N N . SER A 1 107 ? -22.814 -15.781 -17.731 1.00 26.70 107 SER A N 1
ATOM 860 C CA . SER A 1 107 ? -21.548 -16.515 -17.746 1.00 26.70 107 SER A CA 1
ATOM 861 C C . SER A 1 107 ? -21.072 -17.076 -19.092 1.00 26.70 107 SER A C 1
ATOM 863 O O . SER A 1 107 ? -21.857 -17.672 -19.828 1.00 26.70 107 SER A O 1
ATOM 865 N N . SER A 1 108 ? -19.750 -17.127 -19.266 1.00 24.83 108 SER A N 1
ATOM 866 C CA . SER A 1 108 ? -19.090 -18.270 -19.907 1.00 24.83 108 SER A CA 1
ATOM 867 C C . SER A 1 108 ? -17.712 -18.517 -19.293 1.00 24.83 108 SER A C 1
ATOM 869 O O . SER A 1 108 ? -16.835 -17.656 -19.308 1.00 24.83 108 SER A O 1
ATOM 871 N N . SER A 1 109 ? -17.559 -19.712 -18.735 1.00 28.80 109 SER A N 1
ATOM 872 C CA . SER A 1 109 ? -16.343 -20.308 -18.190 1.00 28.80 109 SER A CA 1
ATOM 873 C C . SER A 1 109 ? -15.351 -20.689 -19.291 1.00 28.80 109 SER A C 1
ATOM 875 O O . SER A 1 109 ? -15.727 -21.375 -20.239 1.00 28.80 109 SER A O 1
ATOM 877 N N . GLY A 1 110 ? -14.077 -20.344 -19.112 1.00 24.11 110 GLY A N 1
ATOM 878 C CA . GLY A 1 110 ? -12.965 -20.874 -19.899 1.00 24.11 110 GLY A CA 1
ATOM 879 C C . GLY A 1 110 ? -11.756 -21.065 -18.995 1.00 24.11 110 GLY A C 1
ATOM 880 O O . GLY A 1 110 ? -11.113 -20.094 -18.610 1.00 24.11 110 GLY A O 1
ATOM 881 N N . GLY A 1 111 ? -11.501 -22.311 -18.596 1.00 26.36 111 GLY A N 1
ATOM 882 C CA . GLY A 1 111 ? -10.330 -22.689 -17.813 1.00 26.36 111 GLY A CA 1
ATOM 883 C C . GLY A 1 111 ? -9.055 -22.662 -18.657 1.00 26.36 111 GLY A C 1
ATOM 884 O O . GLY A 1 111 ? -9.056 -23.084 -19.810 1.00 26.36 111 GLY A O 1
ATOM 885 N N . GLY A 1 112 ? -7.963 -22.194 -18.057 1.00 23.88 112 GLY A N 1
ATOM 886 C CA . GLY A 1 112 ? -6.619 -22.223 -18.627 1.00 23.88 112 GLY A CA 1
ATOM 887 C C . GLY A 1 112 ? -5.588 -22.198 -17.502 1.00 23.88 112 GLY A C 1
ATOM 888 O O . GLY A 1 112 ? -5.674 -21.365 -16.606 1.00 23.88 112 GLY A O 1
ATOM 889 N N . GLY A 1 113 ? -4.690 -23.182 -17.506 1.00 25.55 113 GLY A N 1
ATOM 890 C CA . GLY A 1 113 ? -3.786 -23.537 -16.413 1.00 25.55 113 GLY A CA 1
ATOM 891 C C . GLY A 1 113 ? -2.850 -22.428 -15.927 1.00 25.55 113 GLY A C 1
ATOM 892 O O . GLY A 1 113 ? -2.398 -21.567 -16.676 1.00 25.55 113 GLY A O 1
ATOM 893 N N . ILE A 1 114 ? -2.548 -22.507 -14.632 1.00 28.58 114 ILE A N 1
ATOM 894 C CA . ILE A 1 114 ? -1.673 -21.606 -13.886 1.00 28.58 114 ILE A CA 1
ATOM 895 C C . ILE A 1 114 ? -0.217 -21.973 -14.191 1.00 28.58 114 ILE A C 1
ATOM 897 O O . ILE A 1 114 ? 0.268 -23.018 -13.764 1.00 28.58 114 ILE A O 1
ATOM 901 N N . GLY A 1 115 ? 0.470 -21.099 -14.923 1.00 33.19 115 GLY A N 1
ATOM 902 C CA . GLY A 1 115 ? 1.928 -21.012 -14.938 1.00 33.19 115 GLY A CA 1
ATOM 903 C C . GLY A 1 115 ? 2.381 -19.796 -14.130 1.00 33.19 115 GLY A C 1
ATOM 904 O O . GLY A 1 115 ? 1.684 -18.782 -14.080 1.00 33.19 115 GLY A O 1
ATOM 905 N N . ASP A 1 116 ? 3.539 -19.890 -13.481 1.00 36.31 116 ASP A N 1
ATOM 906 C CA . ASP A 1 116 ? 4.115 -18.860 -12.609 1.00 36.31 116 ASP A CA 1
ATOM 907 C C . ASP A 1 116 ? 4.487 -17.564 -13.369 1.00 36.31 116 ASP A C 1
ATOM 909 O O . ASP A 1 116 ? 5.645 -17.306 -13.705 1.00 36.31 116 ASP A O 1
ATOM 913 N N . GLY A 1 117 ? 3.494 -16.718 -13.655 1.00 36.62 117 GLY A N 1
ATOM 914 C CA . GLY A 1 117 ? 3.665 -15.446 -14.360 1.00 36.62 117 GLY A CA 1
ATOM 915 C C . GLY A 1 117 ? 4.388 -14.390 -13.515 1.00 36.62 117 GLY A C 1
ATOM 916 O O . GLY A 1 117 ? 3.840 -13.852 -12.548 1.00 36.62 117 GLY A O 1
ATOM 917 N N . LYS A 1 118 ? 5.630 -14.059 -13.889 1.00 43.19 118 LYS A N 1
ATOM 918 C CA . LYS A 1 118 ? 6.402 -12.931 -13.335 1.00 43.19 118 LYS A CA 1
ATOM 919 C C . LYS A 1 118 ? 5.841 -11.604 -13.865 1.00 43.19 118 LYS A C 1
ATOM 921 O O . LYS A 1 118 ? 5.608 -11.474 -15.058 1.00 43.19 118 LYS A O 1
ATOM 926 N N . ALA A 1 119 ? 5.698 -10.596 -13.000 1.00 42.19 119 ALA A N 1
ATOM 927 C CA . ALA A 1 119 ? 5.426 -9.219 -13.432 1.00 42.19 119 ALA A CA 1
ATOM 928 C C . ALA A 1 119 ? 6.570 -8.702 -14.327 1.00 42.19 119 ALA A C 1
ATOM 930 O O . ALA A 1 119 ? 7.747 -8.856 -13.951 1.00 42.19 119 ALA A O 1
ATOM 931 N N . VAL A 1 120 ? 6.214 -8.111 -15.472 1.00 45.12 120 VAL A N 1
ATOM 932 C CA . VAL A 1 120 ? 7.130 -7.630 -16.521 1.00 45.12 120 VAL A CA 1
ATOM 933 C C . VAL A 1 120 ? 7.024 -6.101 -16.613 1.00 45.12 120 VAL A C 1
ATOM 935 O O . VAL A 1 120 ? 5.912 -5.583 -16.635 1.00 45.12 120 VAL A O 1
ATOM 938 N N . PRO A 1 121 ? 8.144 -5.359 -16.651 1.00 42.34 121 PRO A N 1
ATOM 939 C CA . PRO A 1 121 ? 8.120 -3.929 -16.935 1.00 42.34 121 PRO A CA 1
ATOM 940 C C . PRO A 1 121 ? 7.981 -3.694 -18.447 1.00 42.34 121 PRO A C 1
ATOM 942 O O . PRO A 1 121 ? 8.835 -4.132 -19.217 1.00 42.34 121 PRO A O 1
ATOM 945 N N . THR A 1 122 ? 6.946 -2.977 -18.888 1.00 47.28 122 THR A N 1
ATOM 946 C CA . THR A 1 122 ? 6.850 -2.521 -20.285 1.00 47.28 122 THR A CA 1
ATOM 947 C C . THR A 1 122 ? 7.432 -1.116 -20.420 1.00 47.28 122 THR A C 1
ATOM 949 O O . THR A 1 122 ? 6.927 -0.164 -19.822 1.00 47.28 122 THR A O 1
ATOM 952 N N . THR A 1 123 ? 8.483 -0.963 -21.227 1.00 40.97 123 THR A N 1
ATOM 953 C CA . THR A 1 123 ? 8.982 0.346 -21.668 1.00 40.97 123 THR A CA 1
ATOM 954 C C . THR A 1 123 ? 8.033 0.900 -22.729 1.00 40.97 123 THR A C 1
ATOM 956 O O . THR A 1 123 ? 8.077 0.483 -23.886 1.00 40.97 123 THR A O 1
ATOM 959 N N . GLY A 1 124 ? 7.135 1.804 -22.340 1.00 38.09 124 GLY A N 1
ATOM 960 C CA . GLY A 1 124 ? 6.233 2.471 -23.276 1.00 38.09 124 GLY A CA 1
ATOM 961 C C . GLY A 1 124 ? 7.009 3.399 -24.209 1.00 38.09 124 GLY A C 1
ATOM 962 O O . GLY A 1 124 ? 7.550 4.414 -23.773 1.00 38.09 124 GLY A O 1
ATOM 963 N N . GLY A 1 125 ? 7.071 3.033 -25.491 1.00 28.36 125 GLY A N 1
ATOM 964 C CA . GLY A 1 125 ? 7.500 3.911 -26.573 1.00 28.36 125 GLY A CA 1
ATOM 965 C C . GLY A 1 125 ? 6.565 5.114 -26.724 1.00 28.36 125 GLY A C 1
ATOM 966 O O . GLY A 1 125 ? 5.399 5.079 -26.336 1.00 28.36 125 GLY A O 1
ATOM 967 N N . ARG A 1 126 ? 7.112 6.200 -27.276 1.00 34.97 126 ARG A N 1
ATOM 968 C CA . ARG A 1 126 ? 6.437 7.484 -27.510 1.00 34.97 126 ARG A CA 1
ATOM 969 C C . ARG A 1 126 ? 5.108 7.280 -28.254 1.00 34.97 126 ARG A C 1
ATOM 971 O O . ARG A 1 126 ? 5.128 6.838 -29.397 1.00 34.97 126 ARG A O 1
ATOM 978 N N . GLY A 1 127 ? 3.989 7.674 -27.640 1.00 25.77 127 GLY A N 1
ATOM 979 C CA . GLY A 1 127 ? 2.709 7.853 -28.336 1.00 25.77 127 GLY A CA 1
ATOM 980 C C . GLY A 1 127 ? 1.454 7.577 -27.499 1.00 25.77 127 GLY A C 1
ATOM 981 O O . GLY A 1 127 ? 1.071 6.430 -27.335 1.00 25.77 127 GLY A O 1
ATOM 982 N N . GLY A 1 128 ? 0.780 8.648 -27.057 1.00 24.98 128 GLY A N 1
ATOM 983 C CA . GLY A 1 128 ? -0.691 8.741 -27.027 1.00 24.98 128 GLY A CA 1
ATOM 984 C C . GLY A 1 128 ? -1.486 8.037 -25.917 1.00 24.98 128 GLY A C 1
ATOM 985 O O . GLY A 1 128 ? -2.055 6.982 -26.150 1.00 24.98 128 GLY A O 1
ATOM 986 N N . HIS A 1 129 ? -1.628 8.681 -24.756 1.00 22.78 129 HIS A N 1
ATOM 987 C CA . HIS A 1 129 ? -2.889 9.224 -24.202 1.00 22.78 129 HIS A CA 1
ATOM 988 C C . HIS A 1 129 ? -2.560 9.750 -22.798 1.00 22.78 129 HIS A C 1
ATOM 990 O O . HIS A 1 129 ? -2.222 8.983 -21.898 1.00 22.78 129 HIS A O 1
ATOM 996 N N . ALA A 1 130 ? -2.580 11.072 -22.640 1.00 25.19 130 ALA A N 1
ATOM 997 C CA . ALA A 1 130 ? -2.372 11.712 -21.353 1.00 25.19 130 ALA A CA 1
ATOM 998 C C . ALA A 1 130 ? -3.636 11.545 -20.504 1.00 25.19 130 ALA A C 1
ATOM 1000 O O . ALA A 1 130 ? -4.695 12.026 -20.893 1.00 25.19 130 ALA A O 1
ATOM 1001 N N . ASP A 1 131 ? -3.502 10.910 -19.343 1.00 25.92 131 ASP A N 1
ATOM 1002 C CA . ASP A 1 131 ? -4.334 11.234 -18.190 1.00 25.92 131 ASP A CA 1
ATOM 1003 C C . ASP A 1 131 ? -3.387 11.652 -17.066 1.00 25.92 131 ASP A C 1
ATOM 1005 O O . ASP A 1 131 ? -2.582 10.867 -16.554 1.00 25.92 131 ASP A O 1
ATOM 1009 N N . LEU A 1 132 ? -3.423 12.951 -16.781 1.00 32.34 132 LEU A N 1
ATOM 1010 C CA . LEU A 1 132 ? -2.621 13.637 -15.780 1.00 32.34 132 LEU A CA 1
ATOM 1011 C C . LEU A 1 132 ? -3.166 13.287 -14.391 1.00 32.34 132 LEU A C 1
ATOM 1013 O O . LEU A 1 132 ? -3.987 14.012 -13.835 1.00 32.34 132 LEU A O 1
ATOM 1017 N N . ALA A 1 133 ? -2.701 12.184 -13.805 1.00 30.44 133 ALA A N 1
ATOM 1018 C CA . ALA A 1 133 ? -2.731 12.045 -12.354 1.00 30.44 133 ALA A CA 1
ATOM 1019 C C . ALA A 1 133 ? -1.537 12.830 -11.790 1.00 30.44 133 ALA A C 1
ATOM 1021 O O . ALA A 1 133 ? -0.394 12.578 -12.166 1.00 30.44 133 ALA A O 1
ATOM 1022 N N . GLY A 1 134 ? -1.857 13.835 -10.971 1.00 28.62 134 GLY A N 1
ATOM 1023 C CA . GLY A 1 134 ? -0.988 14.930 -10.549 1.00 28.62 134 GLY A CA 1
ATOM 1024 C C . GLY A 1 134 ? 0.375 14.551 -9.974 1.00 28.62 134 GLY A C 1
ATOM 1025 O O . GLY A 1 134 ? 0.649 13.415 -9.597 1.00 28.62 134 GLY A O 1
ATOM 1026 N N . GLU A 1 135 ? 1.226 15.570 -9.915 1.00 33.75 135 GLU A N 1
ATOM 1027 C CA . GLU A 1 135 ? 2.591 15.527 -9.407 1.00 33.75 135 GLU A CA 1
ATOM 1028 C C . GLU A 1 135 ? 2.656 14.861 -8.022 1.00 33.75 135 GLU A C 1
ATOM 1030 O O . GLU A 1 135 ? 2.355 15.451 -6.989 1.00 33.75 135 GLU A O 1
ATOM 1035 N N . GLY A 1 136 ? 3.030 13.586 -8.023 1.00 36.31 136 GLY A N 1
ATOM 1036 C CA . GLY A 1 136 ? 3.182 12.743 -6.848 1.00 36.31 136 GLY A CA 1
ATOM 1037 C C . GLY A 1 136 ? 4.005 11.511 -7.209 1.00 36.31 136 GLY A C 1
ATOM 1038 O O . GLY A 1 136 ? 4.124 11.131 -8.377 1.00 36.31 136 GLY A O 1
ATOM 1039 N N . GLU A 1 137 ? 4.683 10.933 -6.230 1.00 47.53 137 GLU A N 1
ATOM 1040 C CA . GLU A 1 137 ? 5.395 9.664 -6.383 1.00 47.53 137 GLU A CA 1
ATOM 1041 C C . GLU A 1 137 ? 4.366 8.524 -6.430 1.00 47.53 137 GLU A C 1
ATOM 1043 O O . GLU A 1 137 ? 3.532 8.439 -5.533 1.00 47.53 137 GLU A O 1
ATOM 1048 N N . GLY A 1 138 ? 4.391 7.662 -7.453 1.00 46.59 138 GLY A N 1
ATOM 1049 C CA . GLY A 1 138 ? 3.464 6.523 -7.533 1.00 46.59 138 GLY A CA 1
ATOM 1050 C C . GLY A 1 138 ? 2.058 6.896 -8.037 1.00 46.59 138 GLY A C 1
ATOM 1051 O O . GLY A 1 138 ? 1.277 7.508 -7.322 1.00 46.59 138 GLY A O 1
ATOM 1052 N N . GLY A 1 139 ? 1.675 6.477 -9.242 1.00 49.94 139 GLY A N 1
ATOM 1053 C CA . GLY A 1 139 ? 0.335 6.662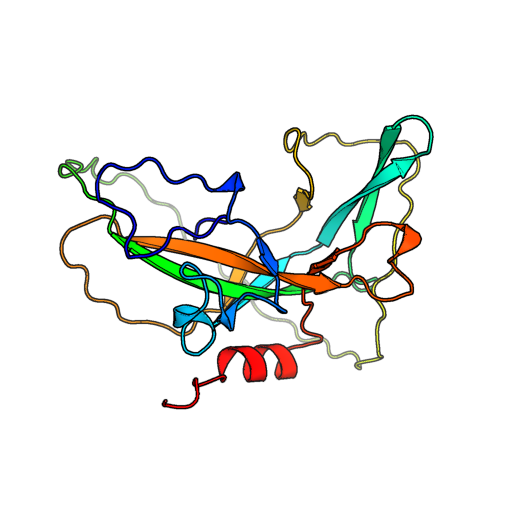 -9.802 1.00 49.94 139 GLY A CA 1
ATOM 1054 C C . GLY A 1 139 ? -0.265 5.296 -10.088 1.00 49.94 139 GLY A C 1
ATOM 1055 O O . GLY A 1 139 ? 0.399 4.435 -10.660 1.00 49.94 139 GLY A O 1
ATOM 1056 N N . LEU A 1 140 ? -1.502 5.060 -9.667 1.00 51.22 140 LEU A N 1
ATOM 1057 C CA . LEU A 1 140 ? -2.202 3.798 -9.910 1.00 51.22 140 LEU A CA 1
ATOM 1058 C C . LEU A 1 140 ? -3.123 3.953 -11.118 1.00 51.22 140 LEU A C 1
ATOM 1060 O O . LEU A 1 140 ? -3.798 4.971 -11.252 1.00 51.22 140 LEU A O 1
ATOM 1064 N N . ARG A 1 141 ? -3.183 2.933 -11.980 1.00 42.19 141 ARG A N 1
ATOM 1065 C CA . ARG A 1 141 ? -4.193 2.835 -13.042 1.00 42.19 141 ARG A CA 1
ATOM 1066 C C . ARG A 1 141 ? -4.993 1.566 -12.787 1.00 42.19 141 ARG A C 1
ATOM 1068 O O . ARG A 1 141 ? -4.399 0.490 -12.750 1.00 42.19 141 ARG A O 1
ATOM 1075 N N . GLY A 1 142 ? -6.304 1.699 -12.589 1.00 43.75 142 GLY A N 1
ATOM 1076 C CA . GLY A 1 142 ? -7.232 0.577 -12.410 1.00 43.75 142 GLY A CA 1
ATOM 1077 C C . GLY A 1 142 ? -8.334 0.844 -11.384 1.00 43.75 142 GLY A C 1
ATOM 1078 O O . GLY A 1 142 ? -8.158 1.640 -10.463 1.00 43.75 142 GLY A O 1
ATOM 1079 N N . GLN A 1 143 ? -9.474 0.166 -11.544 1.00 40.44 143 GLN A N 1
ATOM 1080 C CA . GLN A 1 143 ? -10.539 0.136 -10.542 1.00 40.44 143 GLN A CA 1
ATOM 1081 C C . GLN A 1 143 ? -10.038 -0.612 -9.300 1.00 40.44 143 GLN A C 1
ATOM 1083 O O . GLN A 1 143 ? -9.804 -1.817 -9.345 1.00 40.44 143 GLN A O 1
ATOM 1088 N N . ALA A 1 144 ? -9.862 0.118 -8.200 1.00 48.22 144 ALA A N 1
ATOM 1089 C CA . ALA A 1 144 ? -9.556 -0.459 -6.902 1.00 48.22 144 ALA A CA 1
ATOM 1090 C C . ALA A 1 144 ? -10.807 -1.135 -6.330 1.00 48.22 144 ALA A C 1
ATOM 1092 O O . ALA A 1 144 ? -11.700 -0.457 -5.826 1.00 48.22 144 ALA A O 1
ATOM 1093 N N . ALA A 1 145 ? -10.874 -2.462 -6.396 1.00 54.12 145 ALA A N 1
ATOM 1094 C CA . ALA A 1 145 ? -11.820 -3.230 -5.595 1.00 54.12 145 ALA A CA 1
ATOM 1095 C C . ALA A 1 145 ? -11.103 -3.664 -4.316 1.00 54.12 145 ALA A C 1
ATOM 1097 O O . ALA A 1 145 ? -10.077 -4.350 -4.383 1.00 54.12 145 ALA A O 1
ATOM 1098 N N . LEU A 1 146 ? -11.607 -3.233 -3.159 1.00 53.97 146 LEU A N 1
ATOM 1099 C CA . LEU A 1 146 ? -11.170 -3.804 -1.894 1.00 53.97 146 LEU A CA 1
ATOM 1100 C C . LEU A 1 146 ? -12.006 -5.052 -1.623 1.00 53.97 146 LEU A C 1
ATOM 1102 O O . LEU A 1 146 ? -13.231 -4.983 -1.586 1.00 53.97 146 LEU A O 1
ATOM 1106 N N . LEU A 1 147 ? -11.331 -6.172 -1.398 1.00 59.19 147 LEU A N 1
ATOM 1107 C CA . LEU A 1 147 ? -11.943 -7.315 -0.740 1.00 59.19 147 LEU A CA 1
ATOM 1108 C C . LEU A 1 147 ? -11.811 -7.089 0.763 1.00 59.19 147 LEU A C 1
ATOM 1110 O O . LEU A 1 147 ? -10.715 -7.170 1.324 1.00 59.19 147 LEU A O 1
ATOM 1114 N N . GLU A 1 148 ? -12.925 -6.746 1.394 1.00 58.69 148 GLU A N 1
ATOM 1115 C CA . GLU A 1 148 ? -13.048 -6.702 2.843 1.00 58.69 148 GLU A CA 1
ATOM 1116 C C . GLU A 1 148 ? -13.904 -7.864 3.340 1.00 58.69 148 GLU A C 1
ATOM 1118 O O . GLU A 1 148 ? -14.745 -8.410 2.627 1.00 58.69 148 GLU A O 1
ATOM 1123 N N . ARG A 1 149 ? -13.668 -8.260 4.588 1.00 55.31 149 ARG A N 1
ATOM 1124 C CA . ARG A 1 149 ? -14.643 -9.050 5.334 1.00 55.31 149 ARG A CA 1
ATOM 1125 C C . ARG A 1 149 ? -15.821 -8.123 5.632 1.00 55.31 149 ARG A C 1
ATOM 1127 O O . ARG A 1 149 ? -15.564 -7.019 6.099 1.00 55.31 149 ARG A O 1
ATOM 1134 N N . GLU A 1 150 ? -17.063 -8.563 5.419 1.00 48.34 150 GLU A N 1
ATOM 1135 C CA . GLU A 1 150 ? -18.240 -7.823 5.895 1.00 48.34 150 GLU A CA 1
ATOM 1136 C C . GLU A 1 150 ? -18.067 -7.530 7.391 1.00 48.34 150 GLU A C 1
ATOM 1138 O O . GLU A 1 150 ? -17.972 -8.440 8.222 1.00 48.34 150 GLU A O 1
ATOM 1143 N N . VAL A 1 151 ? -17.927 -6.248 7.720 1.00 46.38 151 VAL A N 1
ATOM 1144 C CA . VAL A 1 151 ? -17.973 -5.760 9.091 1.00 46.38 151 VAL A CA 1
ATOM 1145 C C . VAL A 1 151 ? -19.317 -5.065 9.231 1.00 46.38 151 VAL A C 1
ATOM 1147 O O . VAL A 1 151 ? -19.505 -3.971 8.707 1.00 46.38 151 VAL A O 1
ATOM 1150 N N . GLU A 1 152 ? -20.255 -5.708 9.921 1.00 46.47 152 GLU A N 1
ATOM 1151 C CA . GLU A 1 152 ? -21.495 -5.069 10.361 1.00 46.47 152 GLU A CA 1
ATOM 1152 C C . GLU A 1 152 ? -21.145 -4.061 11.472 1.00 46.47 152 GLU A C 1
ATOM 1154 O O . GLU A 1 152 ? -21.164 -4.380 12.659 1.00 46.47 152 GLU A O 1
ATOM 1159 N N . GLU A 1 153 ? -20.712 -2.854 11.097 1.00 55.06 153 GLU A N 1
ATOM 1160 C CA . GLU A 1 153 ? -20.526 -1.743 12.037 1.00 55.06 153 GLU A CA 1
ATOM 1161 C C . GLU A 1 153 ? -21.793 -0.873 12.040 1.00 55.06 153 GLU A C 1
ATOM 1163 O O . GLU A 1 153 ? -22.163 -0.267 11.037 1.00 55.06 153 GLU A O 1
ATOM 1168 N N . GLU A 1 154 ? -22.479 -0.863 13.184 1.00 49.84 154 GLU A N 1
ATOM 1169 C CA . GLU A 1 154 ? -23.739 -0.155 13.416 1.00 49.84 154 GLU A CA 1
ATOM 1170 C C . GLU A 1 154 ? -23.542 1.368 13.295 1.00 49.84 154 GLU A C 1
ATOM 1172 O O . GLU A 1 154 ? -22.664 1.953 13.944 1.00 49.84 154 GLU A O 1
ATOM 1177 N N . ASP A 1 155 ? -24.348 2.014 12.450 1.00 48.78 155 ASP A N 1
ATOM 1178 C CA . ASP A 1 155 ? -24.247 3.443 12.153 1.00 48.78 155 ASP A CA 1
ATOM 1179 C C . ASP A 1 155 ? -24.684 4.281 13.370 1.00 48.78 155 ASP A C 1
ATOM 1181 O O . ASP A 1 155 ? -25.867 4.409 13.683 1.00 48.78 155 ASP A O 1
ATOM 1185 N N . ARG A 1 156 ? -23.712 4.841 14.103 1.00 54.97 156 ARG A N 1
ATOM 1186 C CA . ARG A 1 156 ? -23.949 5.648 15.319 1.00 54.97 156 ARG A CA 1
ATOM 1187 C C . ARG A 1 156 ? -24.181 7.140 15.040 1.00 54.97 156 ARG A C 1
ATOM 1189 O O . ARG A 1 156 ? -23.972 7.959 15.934 1.00 54.97 156 ARG A O 1
ATOM 1196 N N . GLY A 1 157 ? -24.605 7.510 13.830 1.00 51.22 157 GLY A N 1
ATOM 1197 C CA . GLY A 1 157 ? -25.012 8.884 13.512 1.00 51.22 157 GLY A CA 1
ATOM 1198 C C . GLY A 1 157 ? -23.858 9.815 13.126 1.00 51.22 157 GLY A C 1
ATOM 1199 O O . GLY A 1 157 ? -23.748 10.928 13.639 1.00 51.22 157 GLY A O 1
ATOM 1200 N N . GLY A 1 158 ? -23.000 9.379 12.201 1.00 61.25 158 GLY A N 1
ATOM 1201 C CA . GLY A 1 158 ? -21.981 10.212 11.555 1.00 61.25 158 GLY A CA 1
ATOM 1202 C C . GLY A 1 158 ? -21.429 9.531 10.302 1.00 61.25 158 GLY A C 1
ATOM 1203 O O . GLY A 1 158 ? -21.451 8.310 10.214 1.00 61.25 158 GLY A O 1
ATOM 1204 N N . SER A 1 159 ? -20.916 10.294 9.328 1.00 75.38 159 SER A N 1
ATOM 1205 C CA . SER A 1 159 ? -20.353 9.702 8.104 1.00 75.38 159 SER A CA 1
ATOM 1206 C C . SER A 1 159 ? -19.097 8.889 8.441 1.00 75.38 159 SER A C 1
ATOM 1208 O O . SER A 1 159 ? -18.031 9.450 8.717 1.00 75.38 159 SER A O 1
ATOM 1210 N N . LEU A 1 160 ? -19.213 7.560 8.432 1.00 82.81 160 LEU A N 1
ATOM 1211 C CA . LEU A 1 160 ? -18.089 6.654 8.645 1.00 82.81 160 LEU A CA 1
ATOM 1212 C C . LEU A 1 160 ? -17.175 6.665 7.412 1.00 82.81 160 LEU A C 1
ATOM 1214 O O . LEU A 1 160 ? -17.589 6.340 6.300 1.00 82.81 160 LEU A O 1
ATOM 1218 N N . MET A 1 161 ? -15.911 7.037 7.601 1.00 85.50 161 MET A N 1
ATOM 1219 C CA . MET A 1 161 ? -14.898 7.016 6.554 1.00 85.50 161 MET A CA 1
ATOM 1220 C C . MET A 1 161 ? -14.012 5.785 6.704 1.00 85.50 161 MET A C 1
ATOM 1222 O O . MET A 1 161 ? -13.258 5.654 7.666 1.00 85.50 161 MET A O 1
ATOM 1226 N N . PHE A 1 162 ? -14.040 4.924 5.695 1.00 89.06 162 PHE A N 1
ATOM 1227 C CA . PHE A 1 162 ? -13.082 3.838 5.552 1.00 89.06 162 PHE A CA 1
ATOM 1228 C C . PHE A 1 162 ? -11.853 4.325 4.792 1.00 89.06 162 PHE A C 1
ATOM 1230 O O . PHE A 1 162 ? -11.979 4.894 3.701 1.00 89.06 162 PHE A O 1
ATOM 1237 N N . SER A 1 163 ? -10.666 4.072 5.330 1.00 91.69 163 SER A N 1
ATOM 1238 C CA . SER A 1 163 ? -9.394 4.488 4.738 1.00 91.69 163 SER A CA 1
ATOM 1239 C C . SER A 1 163 ? -8.345 3.382 4.822 1.00 91.69 163 SER A C 1
ATOM 1241 O O . SER A 1 163 ? -8.455 2.496 5.667 1.00 91.69 163 SER A O 1
ATOM 1243 N N . TYR A 1 164 ? -7.335 3.410 3.952 1.00 94.44 164 TYR A N 1
ATOM 1244 C CA . TYR A 1 164 ? -6.297 2.379 3.920 1.00 94.44 164 TYR A CA 1
ATOM 1245 C C . TYR A 1 164 ? -4.913 2.907 3.528 1.00 94.44 164 TYR A C 1
ATOM 1247 O O . TYR A 1 164 ? -4.777 3.923 2.840 1.00 94.44 164 TYR A O 1
ATOM 1255 N N . ALA A 1 165 ? -3.887 2.160 3.934 1.00 95.50 165 ALA A N 1
ATOM 1256 C CA . ALA A 1 165 ? -2.499 2.317 3.516 1.00 95.50 165 ALA A CA 1
ATOM 1257 C C . ALA A 1 165 ? -1.996 1.030 2.852 1.00 95.50 165 ALA A C 1
ATOM 1259 O O . ALA A 1 165 ? -2.171 -0.065 3.393 1.00 95.50 165 ALA A O 1
ATOM 1260 N N . VAL A 1 166 ? -1.325 1.165 1.708 1.00 96.19 166 VAL A N 1
ATOM 1261 C CA . VAL A 1 166 ? -0.660 0.046 1.030 1.00 96.19 166 VAL A CA 1
ATOM 1262 C C . VAL A 1 166 ? 0.588 -0.351 1.810 1.00 96.19 166 VAL A C 1
ATOM 1264 O O . VAL A 1 166 ? 1.414 0.497 2.155 1.00 96.19 166 VAL A O 1
ATOM 1267 N N . LEU A 1 167 ? 0.747 -1.642 2.098 1.00 97.12 167 LEU A N 1
ATOM 1268 C CA . LEU A 1 167 ? 1.987 -2.137 2.679 1.00 97.12 167 LEU A CA 1
ATOM 1269 C C . LEU A 1 167 ? 3.086 -2.138 1.625 1.00 97.12 167 LEU A C 1
ATOM 1271 O O . LEU A 1 167 ? 2.908 -2.603 0.501 1.00 97.12 167 LEU A O 1
ATOM 1275 N N . THR A 1 168 ? 4.249 -1.641 2.017 1.00 96.88 168 THR A N 1
ATOM 1276 C CA . THR A 1 168 ? 5.450 -1.591 1.189 1.00 96.88 168 THR A CA 1
ATOM 1277 C C . THR A 1 168 ? 6.580 -2.313 1.895 1.00 96.88 168 THR A C 1
ATOM 1279 O O . THR A 1 168 ? 6.704 -2.231 3.116 1.00 96.88 168 THR A O 1
ATOM 1282 N N . THR A 1 169 ? 7.444 -2.957 1.126 1.00 96.12 169 THR A N 1
ATOM 1283 C CA . THR A 1 169 ? 8.670 -3.607 1.599 1.00 96.12 169 THR A CA 1
ATOM 1284 C C . THR A 1 169 ? 9.866 -3.102 0.789 1.00 96.12 169 THR A C 1
ATOM 1286 O O . THR A 1 169 ? 9.695 -2.288 -0.128 1.00 96.12 169 THR A O 1
ATOM 1289 N N . LYS A 1 170 ? 11.085 -3.526 1.137 1.00 96.25 170 LYS A N 1
ATOM 1290 C CA . LYS A 1 170 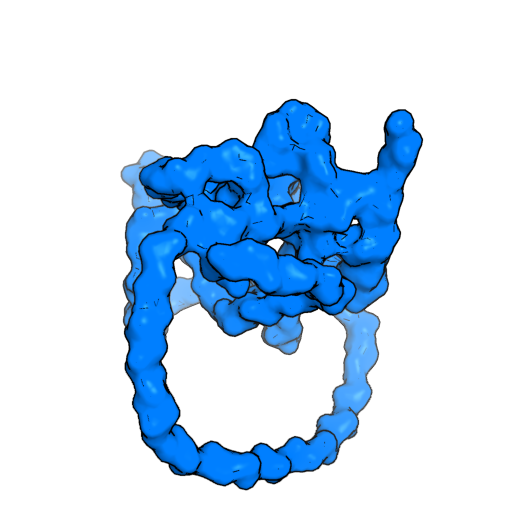? 12.273 -3.269 0.315 1.00 96.25 170 LYS A CA 1
ATOM 1291 C C . LYS A 1 170 ? 12.032 -3.821 -1.092 1.00 96.25 170 LYS A C 1
ATOM 1293 O O . LYS A 1 170 ? 11.484 -4.913 -1.245 1.00 96.25 170 LYS A O 1
ATOM 1298 N N . ALA A 1 171 ? 12.427 -3.072 -2.116 1.00 93.19 171 ALA A N 1
ATOM 1299 C CA . ALA A 1 171 ? 12.359 -3.563 -3.481 1.00 93.19 171 ALA A CA 1
ATOM 1300 C C . ALA A 1 171 ? 13.109 -4.897 -3.614 1.00 93.19 171 ALA A C 1
ATOM 1302 O O . ALA A 1 171 ? 14.189 -5.088 -3.052 1.00 93.19 171 ALA A O 1
ATOM 1303 N N . ALA A 1 172 ? 12.525 -5.835 -4.360 1.00 89.19 172 ALA A N 1
ATOM 1304 C CA . ALA A 1 172 ? 13.229 -7.053 -4.737 1.00 89.19 172 ALA A CA 1
ATOM 1305 C C . ALA A 1 172 ? 14.503 -6.685 -5.526 1.00 89.19 172 ALA A C 1
ATOM 1307 O O . ALA A 1 172 ? 14.436 -5.739 -6.311 1.00 89.19 172 ALA A O 1
ATOM 1308 N N . PRO A 1 173 ? 15.608 -7.454 -5.440 1.00 92.81 173 PRO A N 1
ATOM 1309 C CA . PRO A 1 173 ? 16.880 -7.108 -6.094 1.00 92.81 173 PRO A CA 1
ATOM 1310 C C . PRO A 1 173 ? 16.755 -6.727 -7.578 1.00 92.81 173 PRO A C 1
ATOM 1312 O O . PRO A 1 173 ? 17.382 -5.792 -8.058 1.00 92.81 173 PRO A O 1
ATOM 1315 N N . ARG A 1 174 ? 15.850 -7.390 -8.312 1.00 89.94 174 ARG A N 1
ATOM 1316 C CA . ARG A 1 174 ? 15.579 -7.108 -9.734 1.00 89.94 174 ARG A CA 1
ATOM 1317 C C . ARG A 1 174 ? 14.915 -5.749 -10.020 1.00 89.94 174 ARG A C 1
ATOM 1319 O O . ARG A 1 174 ? 14.795 -5.386 -11.184 1.00 89.94 174 ARG A O 1
ATOM 1326 N N . LEU A 1 175 ? 14.410 -5.061 -8.997 1.00 90.62 175 LEU A N 1
ATOM 1327 C CA . LEU A 1 175 ? 13.724 -3.765 -9.068 1.00 90.62 175 LEU A CA 1
ATOM 1328 C C . LEU A 1 175 ? 14.464 -2.659 -8.299 1.00 90.62 175 LEU A C 1
ATOM 1330 O O . LEU A 1 175 ? 14.068 -1.505 -8.411 1.00 90.62 175 LEU A O 1
ATOM 1334 N N . GLU A 1 176 ? 15.536 -2.976 -7.564 1.00 91.31 176 GLU A N 1
ATOM 1335 C CA . GLU A 1 176 ? 16.294 -1.984 -6.781 1.00 91.31 176 GLU A CA 1
ATOM 1336 C C . GLU A 1 176 ? 16.865 -0.855 -7.654 1.00 91.31 176 GLU A C 1
ATOM 1338 O O . GLU A 1 176 ? 16.967 0.282 -7.209 1.00 91.31 176 GLU A O 1
ATOM 1343 N N . TRP A 1 177 ? 17.180 -1.144 -8.922 1.00 90.81 177 TRP A N 1
ATOM 1344 C CA . TRP A 1 177 ? 17.650 -0.146 -9.892 1.00 90.81 177 TRP A CA 1
ATOM 1345 C C . TRP A 1 177 ? 16.598 0.916 -10.252 1.00 90.81 177 TRP A C 1
ATOM 1347 O O . TRP A 1 177 ? 16.947 1.945 -10.836 1.00 90.81 177 TRP A O 1
ATOM 1357 N N . LEU A 1 178 ? 15.319 0.634 -9.990 1.00 89.81 178 LEU A N 1
ATOM 1358 C CA . LEU A 1 178 ? 14.202 1.520 -10.290 1.00 89.81 178 LEU A CA 1
ATOM 1359 C C . LEU A 1 178 ? 13.792 2.326 -9.059 1.00 89.81 178 LEU A C 1
ATOM 1361 O O . LEU A 1 178 ? 13.636 3.540 -9.156 1.00 89.81 178 LEU A O 1
ATOM 1365 N N . HIS A 1 179 ? 13.600 1.650 -7.926 1.00 90.62 179 HIS A N 1
ATOM 1366 C CA . HIS A 1 179 ? 13.151 2.277 -6.691 1.00 90.62 179 HIS A CA 1
ATOM 1367 C C . HIS A 1 179 ? 13.537 1.431 -5.468 1.00 90.62 179 HIS A C 1
ATOM 1369 O O . HIS A 1 179 ? 13.676 0.213 -5.560 1.00 90.62 179 HIS A O 1
ATOM 1375 N N . GLU A 1 180 ? 13.681 2.060 -4.298 1.00 93.50 180 GLU A N 1
ATOM 1376 C CA . GLU A 1 180 ? 14.081 1.378 -3.054 1.00 93.50 180 GLU A CA 1
ATOM 1377 C C . GLU A 1 180 ? 12.959 0.552 -2.405 1.00 93.50 180 GLU A C 1
ATOM 1379 O O . GLU A 1 180 ? 13.213 -0.348 -1.596 1.00 93.50 180 GLU A O 1
ATOM 1384 N N . ARG A 1 181 ? 11.704 0.854 -2.742 1.00 94.12 181 ARG A N 1
ATOM 1385 C CA . ARG A 1 181 ? 10.507 0.255 -2.142 1.00 94.12 181 ARG A CA 1
ATOM 1386 C C . ARG A 1 181 ? 9.590 -0.304 -3.211 1.00 94.12 181 ARG A C 1
ATOM 1388 O O . ARG A 1 181 ? 9.493 0.255 -4.297 1.00 94.12 181 ARG A O 1
ATOM 1395 N N . MET A 1 182 ? 8.870 -1.363 -2.863 1.00 94.56 182 MET A N 1
ATOM 1396 C CA . MET A 1 182 ? 7.785 -1.893 -3.683 1.00 94.56 182 MET A CA 1
ATOM 1397 C C . MET A 1 182 ? 6.562 -2.236 -2.825 1.00 94.56 182 MET A C 1
ATOM 1399 O O . MET A 1 182 ? 6.721 -2.532 -1.634 1.00 94.56 182 MET A O 1
ATOM 1403 N N . PRO A 1 183 ? 5.350 -2.238 -3.403 1.00 96.00 183 PRO A N 1
ATOM 1404 C CA . PRO A 1 183 ? 4.170 -2.771 -2.737 1.00 96.00 183 PRO A CA 1
ATOM 1405 C C . PRO A 1 183 ? 4.350 -4.246 -2.363 1.00 96.00 183 PRO A C 1
ATOM 1407 O O . PRO A 1 183 ? 5.019 -5.009 -3.064 1.00 96.00 183 PRO A O 1
ATOM 1410 N N . VAL A 1 184 ? 3.709 -4.669 -1.277 1.00 96.75 184 VAL A N 1
ATOM 1411 C CA . VAL A 1 184 ? 3.565 -6.087 -0.939 1.00 96.75 184 VAL A CA 1
ATOM 1412 C C . VAL A 1 184 ? 2.470 -6.679 -1.829 1.00 96.75 184 VAL A C 1
ATOM 1414 O O . VAL A 1 184 ? 1.280 -6.463 -1.599 1.00 96.75 184 VAL A O 1
ATOM 1417 N N . ILE A 1 185 ? 2.891 -7.400 -2.871 1.00 94.75 185 ILE A N 1
ATOM 1418 C CA . ILE A 1 185 ? 2.010 -8.023 -3.868 1.00 94.75 185 ILE A CA 1
ATOM 1419 C C . ILE A 1 185 ? 1.736 -9.480 -3.472 1.00 94.75 185 ILE A C 1
ATOM 1421 O O . ILE A 1 185 ? 2.663 -10.281 -3.345 1.00 94.75 185 ILE A O 1
ATOM 1425 N N . LEU A 1 186 ? 0.460 -9.820 -3.316 1.00 95.12 186 LEU A N 1
ATOM 1426 C CA . LEU A 1 186 ? -0.054 -11.150 -2.990 1.00 95.12 186 LEU A CA 1
ATOM 1427 C C . LEU A 1 186 ? -0.215 -11.951 -4.291 1.00 95.12 186 LEU A C 1
ATOM 1429 O O . LEU A 1 186 ? -0.823 -11.462 -5.243 1.00 95.12 186 LEU A O 1
ATOM 1433 N N . ARG A 1 187 ? 0.342 -13.168 -4.373 1.00 90.75 187 ARG A N 1
ATOM 1434 C CA . ARG A 1 187 ? 0.543 -13.863 -5.665 1.00 90.75 187 ARG A CA 1
ATOM 1435 C C . ARG A 1 187 ? -0.687 -14.605 -6.191 1.00 90.75 187 ARG A C 1
ATOM 1437 O O . ARG A 1 187 ? -0.620 -15.219 -7.254 1.00 90.75 187 ARG A O 1
ATOM 1444 N N . GLY A 1 188 ? -1.806 -14.544 -5.476 1.00 88.38 188 GLY A N 1
ATOM 1445 C CA . GLY A 1 188 ? -3.064 -15.156 -5.881 1.00 88.38 188 GLY A CA 1
ATOM 1446 C C . GLY A 1 188 ? -4.081 -15.214 -4.747 1.00 88.38 188 GLY A C 1
ATOM 1447 O O . GLY A 1 188 ? -3.867 -14.675 -3.660 1.00 88.38 188 GLY A O 1
ATOM 1448 N N . ALA A 1 189 ? -5.192 -15.905 -5.005 1.00 88.00 189 ALA A N 1
ATOM 1449 C CA . ALA A 1 189 ? -6.315 -15.995 -4.074 1.00 88.00 189 ALA A CA 1
ATOM 1450 C C . ALA A 1 189 ? -5.942 -16.643 -2.730 1.00 88.00 189 ALA A C 1
ATOM 1452 O O . ALA A 1 189 ? -6.461 -16.233 -1.696 1.00 88.00 189 ALA A O 1
ATOM 1453 N N . GLN A 1 190 ? -5.028 -17.620 -2.721 1.00 91.12 190 GLN A N 1
ATOM 1454 C CA . GLN A 1 190 ? -4.597 -18.285 -1.489 1.00 91.12 190 GLN A CA 1
ATOM 1455 C C . GLN A 1 190 ? -3.808 -17.341 -0.573 1.00 91.12 190 GLN A C 1
ATOM 1457 O O . GLN A 1 190 ? -4.127 -17.252 0.611 1.00 91.12 190 GLN A O 1
ATOM 1462 N N . ASP A 1 191 ? -2.840 -16.598 -1.116 1.00 93.56 191 ASP A N 1
ATOM 1463 C CA . ASP A 1 191 ? -2.074 -15.594 -0.366 1.00 93.56 191 ASP A CA 1
ATOM 1464 C C . ASP A 1 191 ? -2.986 -14.472 0.135 1.00 93.56 191 ASP A C 1
ATOM 1466 O O . ASP A 1 191 ? -2.887 -14.055 1.287 1.00 93.56 191 ASP A O 1
ATOM 1470 N N . ALA A 1 192 ? -3.918 -14.017 -0.708 1.00 90.94 192 ALA A N 1
ATOM 1471 C CA . ALA A 1 192 ? -4.914 -13.022 -0.331 1.00 90.94 192 ALA A CA 1
ATOM 1472 C C . ALA A 1 192 ? -5.822 -13.513 0.803 1.00 90.94 192 ALA A C 1
ATOM 1474 O O . ALA A 1 192 ? -6.038 -12.798 1.782 1.00 90.94 192 ALA A O 1
ATOM 1475 N N . ALA A 1 193 ? -6.304 -14.753 0.722 1.00 90.12 193 ALA A N 1
ATOM 1476 C CA . ALA A 1 193 ? -7.099 -15.361 1.779 1.00 90.12 193 ALA A CA 1
ATOM 1477 C C . ALA A 1 193 ? -6.288 -15.539 3.070 1.00 90.12 193 ALA A C 1
ATOM 1479 O O . ALA A 1 193 ? -6.800 -15.251 4.149 1.00 90.12 193 ALA A O 1
ATOM 1480 N N . ALA A 1 194 ? -5.031 -15.980 2.987 1.00 90.94 194 ALA A N 1
ATOM 1481 C CA . ALA A 1 194 ? -4.148 -16.106 4.144 1.00 90.94 194 ALA A CA 1
ATOM 1482 C C . ALA A 1 194 ? -3.891 -14.744 4.809 1.00 90.94 194 ALA A C 1
ATOM 1484 O O . ALA A 1 194 ? -4.003 -14.626 6.028 1.00 90.94 194 ALA A O 1
ATOM 1485 N N . TRP A 1 195 ? -3.639 -13.706 4.008 1.00 92.44 195 TRP A N 1
ATOM 1486 C CA . TRP A 1 195 ? -3.466 -12.331 4.471 1.00 92.44 195 TRP A CA 1
ATOM 1487 C C . TRP A 1 195 ? -4.697 -11.810 5.225 1.00 92.44 195 TRP A C 1
ATOM 1489 O O . TRP A 1 195 ? -4.565 -11.293 6.337 1.00 92.44 195 TRP A O 1
ATOM 1499 N N . MET A 1 196 ? -5.895 -12.012 4.666 1.00 88.12 196 MET A N 1
ATOM 1500 C CA . MET A 1 196 ? -7.165 -11.613 5.289 1.00 88.12 196 MET A CA 1
ATOM 1501 C C . MET A 1 196 ? -7.526 -12.447 6.527 1.00 88.12 196 MET A C 1
ATOM 1503 O O . MET A 1 196 ? -8.271 -11.986 7.388 1.00 88.12 196 MET A O 1
ATOM 1507 N N . ARG A 1 197 ? -7.006 -13.676 6.637 1.00 83.56 197 ARG A N 1
ATOM 1508 C CA . ARG A 1 197 ? -7.231 -14.569 7.786 1.00 83.56 197 ARG A CA 1
ATOM 1509 C C . ARG A 1 197 ? -6.352 -14.257 8.988 1.00 83.56 197 ARG A C 1
ATOM 1511 O O . ARG A 1 197 ? -6.590 -14.857 10.035 1.00 83.56 197 ARG A O 1
ATOM 1518 N N . CYS A 1 198 ? -5.356 -13.379 8.858 1.00 64.12 198 CYS A N 1
ATOM 1519 C CA . CYS A 1 198 ? -4.456 -13.044 9.954 1.00 64.12 198 CYS A CA 1
ATOM 1520 C C . CYS A 1 198 ? -5.255 -12.457 11.130 1.00 64.12 198 CYS A C 1
ATOM 1522 O O . CYS A 1 198 ? -5.618 -11.282 11.151 1.00 64.12 198 CYS A O 1
ATOM 1524 N N . LYS A 1 199 ? -5.565 -13.318 12.101 1.00 56.31 199 LYS A N 1
ATOM 1525 C CA . LYS A 1 199 ? -5.988 -12.931 13.438 1.00 56.31 199 LYS A CA 1
ATOM 1526 C C . LYS A 1 199 ? -4.706 -12.640 14.197 1.00 56.31 199 LYS A C 1
ATOM 1528 O O . LYS A 1 199 ? -3.858 -13.518 14.324 1.00 56.31 199 LYS A O 1
ATOM 1533 N N . GLY A 1 200 ? -4.546 -11.406 14.642 1.00 50.94 200 GLY A N 1
ATOM 1534 C CA . GLY A 1 200 ? -3.446 -11.005 15.499 1.00 50.94 200 GLY A CA 1
ATOM 1535 C C . GLY A 1 200 ? -3.391 -11.943 16.689 1.00 50.94 200 GLY A C 1
ATOM 1536 O O . GLY A 1 200 ? -4.430 -12.234 17.283 1.00 50.94 200 GLY A O 1
ATOM 1537 N N . GLN A 1 201 ? -2.189 -12.426 17.001 1.00 38.62 201 GLN A N 1
ATOM 1538 C CA . GLN A 1 201 ? -1.927 -13.014 18.305 1.00 38.62 201 GLN A CA 1
ATOM 1539 C C . GLN A 1 201 ? -2.461 -12.050 19.363 1.00 38.62 201 GLN A C 1
ATOM 1541 O O . GLN A 1 201 ? -2.123 -10.863 19.359 1.00 38.62 201 GLN A O 1
ATOM 1546 N N . GLU A 1 202 ? -3.348 -12.558 20.213 1.00 34.41 202 GLU A N 1
ATOM 1547 C CA . GLU A 1 202 ? -3.653 -11.914 21.480 1.00 34.41 202 GLU A CA 1
ATOM 1548 C C . GLU A 1 202 ? -2.322 -11.743 22.220 1.00 34.41 202 GLU A C 1
ATOM 1550 O O . GLU A 1 202 ? -1.566 -12.704 22.374 1.00 34.41 202 GLU A O 1
ATOM 1555 N N . VAL A 1 203 ? -2.005 -10.494 22.561 1.00 34.50 203 VAL A N 1
ATOM 1556 C CA . VAL A 1 203 ? -0.947 -10.153 23.516 1.00 34.50 203 VAL A CA 1
ATOM 1557 C C . VAL A 1 203 ? -1.609 -10.018 24.872 1.00 34.50 203 VAL A C 1
ATOM 1559 O O . VAL A 1 203 ? -2.670 -9.349 24.908 1.00 34.50 203 VAL A O 1
#

Secondary structure (DSSP, 8-state):
-EES---TTSPTT----GGGSSEEETTTTTTSHHHHTTTTT-EEEEEESEEEEEEE-TT--EEEEEEE-TT-PPEEEEEEEEEEE----------------------------------EEE---S--------SSS-EEES--EEE---------SS-EEEEEEEEEEEPPGGGTTT-SEEE-EE-SHHHHHHHHT-PPPP-

InterPro domains:
  IPR003738 SOS response associated peptidase (SRAP) [PF02586] (1-89)
  IPR003738 SOS response associated peptidase (SRAP) [PF02586] (144-199)
  IPR003738 SOS response associated peptidase (SRAP) [PTHR13604] (1-87)
  IPR036590 SOS response associated peptidase-like [G3DSA:3.90.1680.10] (1-95)
  IPR036590 SOS response associated peptidase-like [G3DSA:3.90.1680.10] (134-203)
  IPR036590 SOS response associated peptidase-like [SSF143081] (1-88)
  IPR036590 SOS response associated peptidase-like [SSF143081] (137-200)